Protein 6OS6 (pdb70)

Radius of gyration: 18.95 Å; Cα contacts (8 Å, |Δi|>4): 802; chains: 1; bounding box: 43×49×46 Å

Foldseek 3Di:
DDWDAALLVVVLVLQLLLCVLLVQPPLSVVQSVVSCLLCVQQPRDTQVFWAQDLQFQQRRFKKKKWKLDDDRIKIKMKGQQTYGPDQQLAQPSVVVNVVSCCVVPVFACVLVVLCCCLQNPRQFDARHAKMKMWMDHRPDGIWIKMKGWQCRVHPPCSLVSVCVSCVSVVNNVLVVVVVLLDPDPPQKAWTMWMWGRHPDPPTFIKIKIWGEFDFQQRVLVSCVPFPPSPSVVSSVLQCLQLVNGGTPHFATWMKMFGSVCPPPPPPTGMKTKHFRQPRDFWQVSNLVSVCVLCVVPVSSNVSVVSSLVSQDDDDGNPGYRQWTIWMFDCDDPGTTIMTMGDSCSGDGRRDHSHPRNVVSVD

Nearest PDB structures (foldseek):
  6os3-assembly2_B  TM=9.798E-01  e=2.288E-64  Salinispora arenicola CNS-205
  5k9m-assembly1_A  TM=8.553E-01  e=1.347E-21  Streptomyces sp. RM-5-8
  4yzj-assembly1_A  TM=8.670E-01  e=4.367E-21  Streptomyces blastmyceticus
  4yzl-assembly1_A  TM=8.437E-01  e=9.461E-22  Streptomyces blastmyceticus
  4yzk-assembly1_A  TM=8.343E-01  e=2.425E-21  Streptomyces blastmyceticus

Organism: Salinispora arenicola (strain CNS-205) (NCBI:txid391037)

Sequence (362 aa):
TEELTTVRDACARTLENTARTLHLGASGTEFVAAFRAMTDDHWGAARPHDLPLSDVSSPDGSPVEYAVDLGGLAPALQFAMEPLTAGVPARDPLAARAIMPLLAGRYGADATRWSALADRLLPDDAHGPHVSSMYGAEVRAGAPIRFKAWFYLNVTGPDGAFNLLYSSALERMGTTHLWPVVQAHVHRAGEDVPFLLLSLDLSDDPAARVKVYFRHFAADVEEVAAVLKAYPGFEPGEVRAFCKVMMMGGRRRFSDQPAVTCVSLLDAQTFDRTAATLYVPLWTYAEHDGEVRQRVHRTTLAAWPEALYRYDSVVLAGIAHRGLDAGTGIHNYISWQPGRRTRPRMKVVYLSPEMHDVTPPPLGVVSQQHHLS

Secondary structure (DSSP, 8-state):
----S-HHHHHHHHHHHHHHHTT-HHHHHHHHHHHHHHHGGGTT--GGGSPPPSSSTTS-SEEEEEE-SSSSPEEEEEE----TTS-TT-SHHHHHHHHHHHHHH----HHHHHHHHHHS-TT-SSS--EEEEEEEETTS--EEEEEEETTTT-TT-HHHHHHHHHHHHT-GGGHHHHHHH-SSTTTEEEEEEEEE---STT--EEEEEEETT-BHHHHHHHHTTSTT--HHHHHHHHHHHTTT--B--SSPEEEEEEGGGTTSSSS--EEEEEE-SSSSSSHHHHHHHHHHHHTT-HHHHHHHHHHHHHH--S-GGG-S-SEEEEEEB--SSS-B-EEEE----S-SSPPSS-HHHHHHH-

Solvent-accessible surface area: 14323 Å² total

InterPro domains:
  IPR017795 Aromatic prenyltransferase, NscD-like [PF11991] (55-224)
  IPR033964 Aromatic prenyltransferase [SFLDS00036] (70-330)

Structure (mmCIF, N/CA/C/O backbone):
data_6OS6
#
_entry.id   6OS6
#
_cell.length_a   129.446
_cell.length_b   129.446
_cell.length_c   49.777
_cell.angle_alpha   90.000
_cell.angle_beta   90.000
_cell.angle_gamma   90.000
#
_symmetry.space_group_name_H-M   'I 4'
#
loop_
_entity.id
_entity.type
_entity.pdbx_description
1 polymer 'CymD prenyltransferase'
2 non-polymer 'DIMETHYLALLYL S-THIOLODIPHOSPHATE'
3 non-polymer TRYPTOPHAN
4 non-polymer 'ZINC ION'
5 non-polymer 'CHLORIDE ION'
6 non-polymer 'BENZOIC ACID'
7 water water
#
loop_
_atom_site.group_PDB
_atom_site.id
_atom_site.type_symbol
_atom_site.label_atom_id
_atom_site.label_alt_id
_atom_site.label_comp_id
_atom_site.label_asym_id
_atom_site.label_entity_id
_atom_site.label_seq_id
_atom_site.pdbx_PDB_ins_code
_atom_site.Cartn_x
_atom_site.Cartn_y
_atom_site.Cartn_z
_atom_site.occupancy
_atom_site.B_iso_or_equiv
_atom_site.auth_seq_id
_atom_site.auth_comp_id
_atom_site.auth_asym_id
_atom_site.auth_atom_id
_atom_site.pdbx_PDB_model_num
ATOM 1 N N . THR A 1 4 ? 56.000 -7.672 27.310 1.00 37.14 2 THR A N 1
ATOM 2 C CA . THR A 1 4 ? 54.972 -7.974 28.300 1.00 37.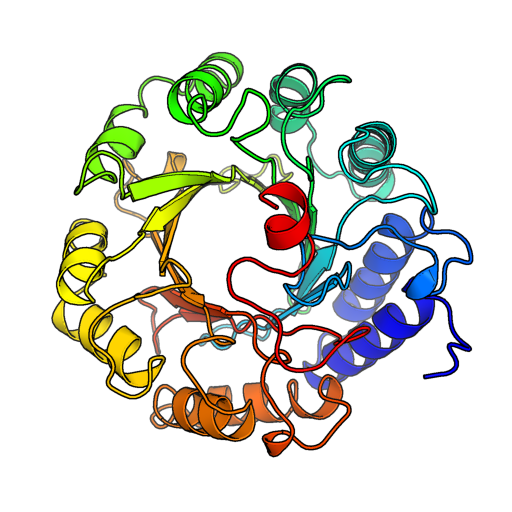75 2 THR A CA 1
ATOM 3 C C . THR A 1 4 ? 54.029 -9.062 27.793 1.00 34.18 2 THR A C 1
ATOM 4 O O . THR A 1 4 ? 53.527 -8.995 26.666 1.00 28.28 2 THR A O 1
ATOM 8 N N . GLU A 1 5 ? 53.796 -10.074 28.624 1.00 21.17 3 GLU A N 1
ATOM 9 C CA . GLU A 1 5 ? 52.894 -11.162 28.275 1.00 17.89 3 GLU A CA 1
ATOM 10 C C . GLU A 1 5 ? 51.477 -10.753 28.648 1.00 20.51 3 GLU A C 1
ATOM 11 O O . GLU A 1 5 ? 51.187 -10.488 29.819 1.00 26.26 3 GLU A O 1
ATOM 17 N N . GLU A 1 6 ? 50.599 -10.700 27.651 1.00 14.21 4 GLU A N 1
ATOM 18 C CA . GLU A 1 6 ? 49.248 -10.181 27.814 1.00 15.20 4 GLU A CA 1
ATOM 19 C C . GLU A 1 6 ? 48.294 -11.322 28.135 1.00 16.17 4 GLU A C 1
ATOM 20 O O . GLU A 1 6 ? 48.178 -12.283 27.364 1.00 17.32 4 GLU A O 1
ATOM 26 N N . LEU A 1 7 ? 47.626 -11.224 29.283 1.00 15.22 5 LEU A N 1
ATOM 27 C CA . LEU A 1 7 ? 46.775 -12.288 29.787 1.00 15.28 5 LEU A CA 1
ATOM 28 C C . LEU A 1 7 ? 45.297 -11.951 29.752 1.00 15.90 5 LEU A C 1
ATOM 29 O O . LEU A 1 7 ? 44.472 -12.833 30.009 1.00 19.54 5 LEU A O 1
ATOM 34 N N . THR A 1 8 ? 44.947 -10.705 29.464 1.00 17.26 6 THR A N 1
ATOM 35 C CA . THR A 1 8 ? 43.616 -10.177 29.709 1.00 18.71 6 THR A CA 1
ATOM 36 C C . THR A 1 8 ? 43.131 -9.457 28.461 1.00 15.26 6 THR A C 1
ATOM 37 O O . THR A 1 8 ? 43.920 -8.787 27.785 1.00 15.97 6 THR A O 1
ATOM 41 N N . THR A 1 9 ? 41.843 -9.596 28.139 1.00 15.00 7 THR A N 1
ATOM 42 C CA . THR A 1 9 ? 41.303 -8.813 27.033 1.00 15.45 7 THR A CA 1
ATOM 43 C C . THR A 1 9 ? 41.431 -7.326 27.334 1.00 13.97 7 THR A C 1
ATOM 44 O O . THR A 1 9 ? 41.411 -6.888 28.490 1.00 14.59 7 THR A O 1
ATOM 48 N N . VAL A 1 10 ? 41.555 -6.541 26.267 1.00 12.77 8 VAL A N 1
ATOM 49 C CA . VAL A 1 10 ? 41.524 -5.089 26.409 1.00 12.34 8 VAL A CA 1
ATOM 50 C C . VAL A 1 10 ? 40.263 -4.660 27.140 1.00 12.94 8 VAL A C 1
ATOM 51 O O . VAL A 1 10 ? 40.300 -3.812 28.042 1.00 13.61 8 VAL A O 1
ATOM 55 N N . ARG A 1 11 ? 39.120 -5.225 26.746 1.00 13.94 9 ARG A N 1
ATOM 56 C CA . ARG A 1 11 ? 37.850 -4.810 27.328 1.00 14.29 9 ARG A CA 1
ATOM 57 C C . ARG A 1 11 ? 37.834 -5.043 28.834 1.00 13.21 9 ARG A C 1
ATOM 58 O O . ARG A 1 11 ? 37.440 -4.161 29.605 1.00 14.03 9 ARG A O 1
ATOM 66 N N . ASP A 1 12 ? 38.253 -6.230 29.275 1.00 13.82 10 ASP A N 1
ATOM 67 C CA . ASP A 1 12 ? 38.221 -6.530 30.706 1.00 14.73 10 ASP A CA 1
ATOM 68 C C . ASP A 1 12 ? 39.207 -5.670 31.484 1.00 15.54 10 ASP A C 1
ATOM 69 O O . ASP A 1 12 ? 38.878 -5.172 32.570 1.00 15.39 10 ASP A O 1
ATOM 74 N N . ALA A 1 13 ? 40.418 -5.476 30.953 1.00 13.64 11 ALA A N 1
ATOM 75 C CA . ALA A 1 13 ? 41.400 -4.670 31.666 1.00 13.90 11 ALA A CA 1
ATOM 76 C C . ALA A 1 13 ? 40.894 -3.243 31.845 1.00 14.98 11 ALA A C 1
ATOM 77 O O . ALA A 1 13 ? 40.968 -2.675 32.940 1.00 15.27 11 ALA A O 1
ATOM 79 N N . CYS A 1 14 ? 40.355 -2.651 30.780 1.00 12.82 12 CYS A N 1
ATOM 80 C CA . CYS A 1 14 ? 39.885 -1.276 30.872 1.00 12.67 12 CYS A CA 1
ATOM 81 C C . CYS A 1 14 ? 38.596 -1.168 31.676 1.00 13.14 12 CYS A C 1
ATOM 82 O O . CYS A 1 14 ? 38.401 -0.180 32.391 1.00 13.88 12 CYS A O 1
ATOM 85 N N . ALA A 1 15 ? 37.715 -2.162 31.584 1.00 13.52 13 ALA A N 1
ATOM 86 C CA . ALA A 1 15 ? 36.497 -2.125 32.385 1.00 14.96 13 ALA A CA 1
ATOM 87 C C . ALA A 1 15 ? 36.813 -2.157 33.876 1.00 13.67 13 ALA A C 1
ATOM 88 O O . ALA A 1 15 ? 36.169 -1.452 34.669 1.00 15.29 13 ALA A O 1
ATOM 90 N N . ARG A 1 16 ? 37.800 -2.964 34.282 1.00 14.07 14 ARG A N 1
ATOM 91 C CA . ARG A 1 16 ? 38.201 -3.003 35.685 1.00 15.62 14 ARG A CA 1
ATOM 92 C C . ARG A 1 16 ? 38.734 -1.649 36.132 1.00 14.67 14 ARG A C 1
ATOM 93 O O . ARG A 1 16 ? 38.388 -1.158 37.213 1.00 14.74 14 ARG A O 1
ATOM 101 N N . THR A 1 17 ? 39.594 -1.035 35.320 1.00 13.45 15 THR A N 1
ATOM 102 C CA . THR A 1 17 ? 40.131 0.277 35.673 1.00 13.57 15 THR A CA 1
ATOM 103 C C . THR A 1 17 ? 39.022 1.308 35.740 1.00 13.65 15 THR A C 1
ATOM 104 O O . THR A 1 17 ? 38.993 2.141 36.652 1.00 14.20 15 THR A O 1
ATOM 108 N N . LEU A 1 18 ? 38.088 1.253 34.792 1.00 13.04 16 LEU A N 1
ATOM 109 C CA . LEU A 1 18 ? 36.988 2.210 34.782 1.00 14.36 16 LEU A CA 1
ATOM 110 C C . LEU A 1 18 ? 36.121 2.041 36.019 1.00 15.86 16 LEU A C 1
ATOM 111 O O . LEU A 1 18 ? 35.698 3.029 36.633 1.00 16.73 16 LEU A O 1
ATOM 116 N N . GLU A 1 19 ? 35.857 0.791 36.411 1.00 14.99 17 GLU A N 1
ATOM 117 C CA . GLU A 1 19 ? 35.056 0.533 37.602 1.00 15.95 17 GLU A CA 1
ATOM 118 C C . GLU A 1 19 ? 35.753 1.044 38.857 1.00 16.46 17 GLU A C 1
ATOM 119 O O . GLU A 1 19 ? 35.119 1.670 39.714 1.00 16.99 17 GLU A O 1
ATOM 125 N N . ASN A 1 20 ? 37.060 0.788 38.982 1.00 14.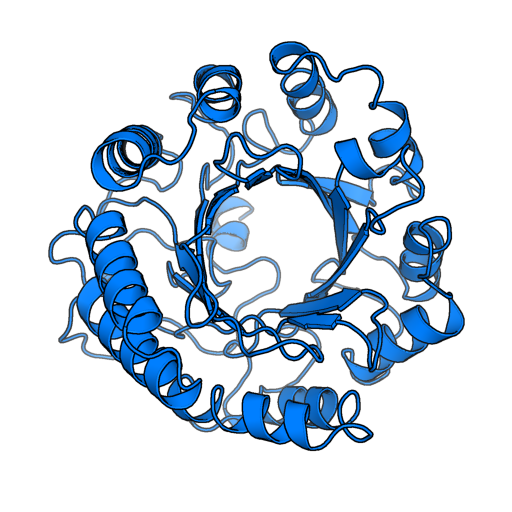91 18 ASN A N 1
ATOM 126 C CA . ASN A 1 20 ? 37.817 1.308 40.117 1.00 15.55 18 ASN A CA 1
ATOM 127 C C . ASN A 1 20 ? 37.787 2.828 40.147 1.00 14.53 18 ASN A C 1
ATOM 128 O O . ASN A 1 20 ? 37.627 3.433 41.217 1.00 15.41 18 ASN A O 1
ATOM 133 N N . THR A 1 21 ? 37.941 3.461 38.984 1.00 13.33 19 THR A N 1
ATOM 134 C CA . THR A 1 21 ? 37.931 4.919 38.925 1.00 12.34 19 THR A CA 1
ATOM 135 C C . THR A 1 21 ? 36.558 5.472 39.289 1.00 13.26 19 THR A C 1
ATOM 136 O O . THR A 1 21 ? 36.460 6.471 40.009 1.00 13.75 19 THR A O 1
ATOM 140 N N . ALA A 1 22 ? 35.488 4.842 38.785 1.00 13.72 20 ALA A N 1
ATOM 141 C CA . ALA A 1 22 ? 34.131 5.251 39.148 1.00 14.30 20 ALA A CA 1
ATOM 142 C C . ALA A 1 22 ? 33.907 5.165 40.653 1.00 14.87 20 ALA A C 1
ATOM 143 O O . ALA A 1 22 ? 33.276 6.049 41.244 1.00 16.04 20 ALA A O 1
ATOM 145 N N . ARG A 1 23 ? 34.414 4.113 41.294 1.00 15.70 21 ARG A N 1
ATOM 146 C CA . ARG A 1 23 ? 34.268 3.988 42.741 1.00 16.44 21 ARG A CA 1
ATOM 147 C C . ARG A 1 23 ? 35.056 5.077 43.462 1.00 16.92 21 ARG A C 1
ATOM 148 O O . ARG A 1 23 ? 34.561 5.681 44.423 1.00 18.23 21 ARG A O 1
ATOM 156 N N . THR A 1 24 ? 36.280 5.351 43.001 1.00 15.34 22 THR A N 1
ATOM 157 C CA . THR A 1 24 ? 37.078 6.435 43.569 1.00 15.93 22 THR A CA 1
ATOM 158 C C . THR A 1 24 ? 36.339 7.767 43.494 1.00 15.41 22 THR A C 1
ATOM 159 O O . THR A 1 24 ? 36.434 8.598 44.408 1.00 17.19 22 THR A O 1
ATOM 163 N N . LEU A 1 25 ? 35.592 7.981 42.416 1.00 14.13 23 LEU A N 1
ATOM 164 C CA . LEU A 1 25 ? 34.851 9.214 42.195 1.00 13.91 23 LEU A CA 1
ATOM 165 C C . LEU A 1 25 ? 33.445 9.181 42.790 1.00 16.49 23 LEU A C 1
ATOM 166 O O . LEU A 1 25 ? 32.675 10.129 42.585 1.00 17.08 23 LEU A O 1
ATOM 171 N N . HIS A 1 26 ? 33.095 8.114 43.512 1.00 14.78 24 HIS A N 1
ATOM 172 C CA . HIS A 1 26 ? 31.815 8.021 44.218 1.00 15.46 24 HIS A CA 1
ATOM 173 C C . HIS A 1 26 ? 30.625 8.102 43.257 1.00 18.13 24 HIS A C 1
ATOM 174 O O . HIS A 1 26 ? 29.601 8.726 43.561 1.00 18.12 24 HIS A O 1
ATOM 181 N N . LEU A 1 27 ? 30.744 7.473 42.087 1.00 16.17 25 LEU A N 1
ATOM 182 C CA . LEU A 1 27 ? 29.699 7.602 41.076 1.00 16.44 25 LEU A CA 1
ATOM 183 C C . LEU A 1 27 ? 28.502 6.690 41.310 1.00 19.98 25 LEU A C 1
ATOM 184 O O . LEU A 1 27 ? 27.495 6.837 40.610 1.00 22.02 25 LEU A O 1
ATOM 189 N N . GLY A 1 28 ? 28.588 5.762 42.258 1.00 20.86 26 GLY A N 1
ATOM 190 C CA . GLY A 1 28 ? 27.426 4.969 42.622 1.00 22.86 26 GLY A CA 1
ATOM 191 C C . GLY A 1 28 ? 26.815 4.228 41.449 1.00 23.42 26 GLY A C 1
ATOM 192 O O . GLY A 1 28 ? 27.511 3.720 40.561 1.00 22.75 26 GLY A O 1
ATOM 193 N N . ALA A 1 29 ? 25.479 4.157 41.452 1.00 27.70 27 ALA A N 1
ATOM 194 C CA . ALA A 1 29 ? 24.774 3.363 40.451 1.00 24.43 27 ALA A CA 1
ATOM 195 C C . ALA A 1 29 ? 25.009 3.894 39.044 1.00 22.48 27 ALA A C 1
ATOM 196 O O . ALA A 1 29 ? 25.110 3.114 38.090 1.00 23.26 27 ALA A O 1
ATOM 198 N N . SER A 1 30 ? 25.077 5.220 38.886 1.00 23.55 28 SER A N 1
ATOM 199 C CA . SER A 1 30 ? 25.400 5.778 37.576 1.00 23.49 28 SER A CA 1
ATOM 200 C C . SER A 1 30 ? 26.746 5.265 37.087 1.00 19.07 28 SER A C 1
ATOM 201 O O . SER A 1 30 ? 26.916 4.984 35.896 1.00 20.55 28 SER A O 1
ATOM 204 N N . GLY A 1 31 ? 27.717 5.139 37.995 1.00 21.35 29 GLY A N 1
ATOM 205 C CA . GLY A 1 31 ? 28.995 4.553 37.621 1.00 22.46 29 GLY A CA 1
ATOM 206 C C . GLY A 1 31 ? 28.862 3.115 37.159 1.00 18.43 29 GLY A C 1
ATOM 207 O O . GLY A 1 31 ? 29.488 2.705 36.177 1.00 18.62 29 GLY A O 1
ATOM 208 N N . THR A 1 32 ? 28.039 2.327 37.855 1.00 20.63 30 THR A N 1
ATOM 209 C CA . THR A 1 32 ? 27.841 0.937 37.455 1.00 21.46 30 THR A CA 1
ATOM 210 C C . THR A 1 32 ? 27.245 0.850 36.055 1.00 18.67 30 THR A C 1
ATOM 211 O O . THR A 1 32 ? 27.710 0.075 35.214 1.00 18.65 30 THR A O 1
ATOM 215 N N . GLU A 1 33 ? 26.220 1.656 35.777 1.00 20.85 31 GLU A N 1
ATOM 216 C CA . GLU A 1 33 ? 25.658 1.662 34.430 1.00 20.17 31 GLU A CA 1
ATOM 217 C C . GLU A 1 33 ? 26.683 2.132 33.408 1.00 17.98 31 GLU A C 1
ATOM 218 O O . GLU A 1 33 ? 26.701 1.646 32.273 1.00 17.56 31 GLU A O 1
ATOM 220 N N . PHE A 1 34 ? 27.549 3.066 33.802 1.00 17.05 32 PHE A N 1
ATOM 221 C CA . PHE A 1 34 ? 28.564 3.612 32.907 1.00 17.37 32 PHE A CA 1
ATOM 222 C C . PHE A 1 34 ? 29.563 2.537 32.492 1.00 16.58 32 PHE A C 1
ATOM 223 O O . PHE A 1 34 ? 29.925 2.433 31.312 1.00 15.22 32 PHE A O 1
ATOM 231 N N . VAL A 1 35 ? 29.993 1.700 33.439 1.00 16.70 33 VAL A N 1
ATOM 232 C CA . VAL A 1 35 ? 30.883 0.587 33.110 1.00 15.61 33 VAL A CA 1
ATOM 233 C C . VAL A 1 35 ? 30.187 -0.404 32.181 1.00 15.15 33 VAL A C 1
ATOM 234 O O . VAL A 1 35 ? 30.790 -0.927 31.234 1.00 15.64 33 VAL A O 1
ATOM 238 N N . ALA A 1 36 ? 28.905 -0.678 32.436 1.00 14.82 34 ALA A N 1
ATOM 239 C CA . ALA A 1 36 ? 28.150 -1.551 31.543 1.00 15.53 34 ALA A CA 1
ATOM 240 C C . ALA A 1 36 ? 28.078 -0.968 30.135 1.00 15.57 34 ALA A C 1
ATOM 241 O O . ALA A 1 36 ? 28.161 -1.704 29.146 1.00 16.29 34 ALA A O 1
ATOM 243 N N . ALA A 1 37 ? 27.948 0.358 30.023 1.00 14.96 35 ALA A N 1
ATOM 244 C CA . ALA A 1 37 ? 27.936 0.978 28.702 1.00 15.11 35 ALA A CA 1
ATOM 245 C C . ALA A 1 37 ? 29.290 0.834 28.018 1.00 14.25 35 ALA A C 1
ATOM 246 O O . ALA A 1 37 ? 29.360 0.567 26.811 1.00 14.19 35 ALA A O 1
ATOM 248 N N . PHE A 1 38 ? 30.379 0.999 28.773 1.00 13.04 36 PHE A N 1
ATOM 249 C CA . PHE A 1 38 ? 31.704 0.731 28.221 1.00 12.56 36 PHE A CA 1
ATOM 250 C C . PHE A 1 38 ? 31.789 -0.686 27.670 1.00 12.25 36 PHE A C 1
ATOM 251 O O . PHE A 1 38 ? 32.275 -0.903 26.556 1.00 13.38 36 PHE A O 1
ATOM 259 N N . ARG A 1 39 ? 31.355 -1.673 28.455 1.00 13.83 37 ARG A N 1
ATOM 260 C CA . ARG A 1 39 ? 31.389 -3.052 27.973 1.00 14.50 37 ARG A CA 1
ATOM 261 C C . ARG A 1 39 ? 30.522 -3.234 26.730 1.00 14.61 37 ARG A C 1
ATOM 262 O O . ARG A 1 39 ? 30.905 -3.958 25.804 1.00 16.32 37 ARG A O 1
ATOM 270 N N . ALA A 1 40 ? 29.346 -2.598 26.690 1.00 14.26 38 ALA A N 1
ATOM 271 C CA . ALA A 1 40 ? 28.501 -2.721 25.505 1.00 15.88 38 ALA A CA 1
ATOM 272 C C . ALA A 1 40 ? 29.198 -2.160 24.268 1.00 15.27 38 ALA A C 1
ATOM 273 O O . ALA A 1 40 ? 29.140 -2.759 23.185 1.00 15.23 38 ALA A O 1
ATOM 275 N N . MET A 1 41 ? 29.879 -1.018 24.411 1.00 12.68 39 MET A N 1
ATOM 276 C CA . MET A 1 41 ? 30.538 -0.379 23.276 1.00 12.82 39 MET A CA 1
ATOM 277 C C . MET A 1 41 ? 31.800 -1.108 22.839 1.00 12.95 39 MET A C 1
ATOM 278 O O . MET A 1 41 ? 32.253 -0.902 21.706 1.00 14.00 39 MET A O 1
ATOM 283 N N . THR A 1 42 ? 32.386 -1.938 23.704 1.00 13.77 40 THR A N 1
ATOM 284 C CA . THR A 1 42 ? 33.622 -2.646 23.382 1.00 12.67 40 THR A CA 1
ATOM 285 C C . THR A 1 42 ? 33.431 -4.149 23.233 1.00 14.34 40 THR A C 1
ATOM 286 O O . THR A 1 42 ? 34.410 -4.871 23.002 1.00 14.48 40 THR A O 1
ATOM 290 N N . ASP A 1 43 ? 32.195 -4.639 23.332 1.00 14.03 41 ASP A N 1
ATOM 291 C CA A ASP A 1 43 ? 31.963 -6.061 23.112 0.54 14.02 41 ASP A CA 1
ATOM 292 C CA B ASP A 1 43 ? 31.926 -6.051 23.096 0.46 14.13 41 ASP A CA 1
ATOM 293 C C . ASP A 1 43 ? 32.479 -6.496 21.747 1.00 14.27 41 ASP A C 1
ATOM 294 O O . ASP A 1 43 ? 32.974 -7.622 21.603 1.00 14.58 41 ASP A O 1
ATOM 303 N N . HIS A 1 44 ? 32.400 -5.616 20.742 1.00 12.53 42 HIS A N 1
ATOM 304 C CA . HIS A 1 44 ? 32.822 -5.972 19.390 1.00 14.12 42 HIS A CA 1
ATOM 305 C C . HIS A 1 44 ? 34.323 -6.208 19.279 1.00 13.58 42 HIS A C 1
ATOM 306 O O . HIS A 1 44 ? 34.762 -6.779 18.277 1.00 15.15 42 HIS A O 1
ATOM 313 N N . TRP A 1 45 ? 35.118 -5.779 20.266 1.00 13.34 43 TRP A N 1
ATOM 314 C CA . TRP A 1 45 ? 36.537 -6.122 20.261 1.00 13.63 43 TRP A CA 1
ATOM 315 C C . TRP A 1 45 ? 36.761 -7.614 20.462 1.00 14.71 43 TRP A C 1
ATOM 316 O O . TRP A 1 45 ? 37.869 -8.104 20.212 1.00 15.11 43 TRP A O 1
ATOM 327 N N . GLY A 1 46 ? 35.745 -8.343 20.919 1.00 13.81 44 GLY A N 1
ATOM 328 C CA . GLY A 1 46 ? 35.894 -9.773 21.128 1.00 14.96 44 GLY A CA 1
ATOM 329 C C . GLY A 1 46 ? 36.954 -10.079 22.163 1.00 14.79 44 GLY A C 1
ATOM 330 O O . GLY A 1 46 ? 37.106 -9.369 23.163 1.00 15.86 44 GLY A O 1
ATOM 331 N N . ALA A 1 47 ? 37.705 -11.157 21.923 1.00 15.52 45 ALA A N 1
ATOM 332 C CA . ALA A 1 47 ? 38.708 -11.635 22.866 1.00 16.93 45 ALA A CA 1
ATOM 333 C C . ALA A 1 47 ? 40.046 -10.930 22.716 1.00 14.58 45 ALA A C 1
ATOM 334 O O . ALA A 1 47 ? 41.035 -11.380 23.303 1.00 15.67 45 ALA A O 1
ATOM 336 N N . ALA A 1 4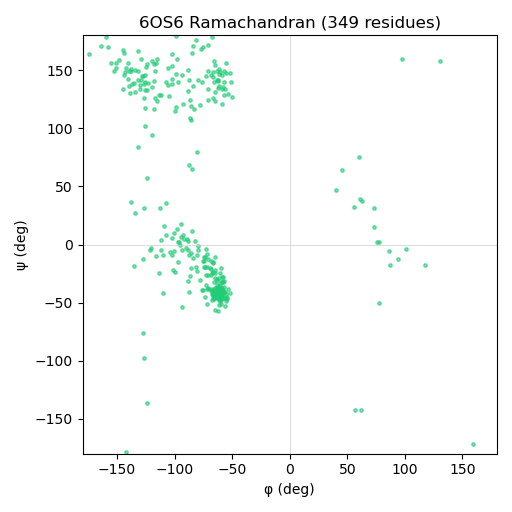8 ? 40.090 -9.840 21.960 1.00 13.32 46 ALA A N 1
ATOM 337 C CA . ALA A 1 48 ? 41.355 -9.182 21.658 1.00 12.73 46 ALA A CA 1
ATOM 338 C C . ALA A 1 48 ? 42.109 -8.762 22.916 1.00 14.05 46 ALA A C 1
ATOM 339 O O . ALA A 1 48 ? 41.562 -8.078 23.791 1.00 14.59 46 ALA A O 1
ATOM 341 N N . ARG A 1 49 ? 43.378 -9.158 22.984 1.00 13.04 47 ARG A N 1
ATOM 342 C CA . ARG A 1 49 ? 44.376 -8.564 23.868 1.00 13.03 47 ARG A CA 1
ATOM 343 C C . ARG A 1 49 ? 44.960 -7.327 23.193 1.00 11.94 47 ARG A C 1
ATOM 344 O O . ARG A 1 49 ? 44.706 -7.065 22.017 1.00 11.61 47 ARG A O 1
ATOM 352 N N . PRO A 1 50 ? 45.757 -6.522 23.907 1.00 12.25 48 PRO A N 1
ATOM 353 C CA . PRO A 1 50 ? 46.310 -5.318 23.258 1.00 12.79 48 PRO A CA 1
ATOM 354 C C . PRO A 1 50 ? 47.043 -5.602 21.953 1.00 11.79 48 PRO A C 1
ATOM 355 O O . PRO A 1 50 ? 46.901 -4.828 20.997 1.00 12.83 48 PRO A O 1
ATOM 359 N N . HIS A 1 51 ? 47.793 -6.702 21.862 1.00 11.64 49 HIS A N 1
ATOM 360 C CA . HIS A 1 51 ? 48.529 -6.993 20.636 1.00 12.02 49 HIS A CA 1
ATOM 361 C C . HIS A 1 51 ? 47.619 -7.334 19.466 1.00 12.20 49 HIS A C 1
ATOM 362 O O . HIS A 1 51 ? 48.094 -7.358 18.326 1.00 13.06 49 HIS A O 1
ATOM 369 N N . ASP A 1 52 ? 46.341 -7.617 19.713 1.00 11.01 50 ASP A N 1
ATOM 370 C CA . ASP A 1 52 ? 45.443 -8.062 18.654 1.00 10.66 50 ASP A CA 1
ATOM 371 C C . ASP A 1 52 ? 44.783 -6.924 17.902 1.00 11.30 50 ASP A C 1
ATOM 372 O O . ASP A 1 52 ? 44.381 -7.108 16.745 1.00 12.40 50 ASP A O 1
ATOM 377 N N . LEU A 1 53 ? 44.609 -5.764 18.544 1.00 11.87 51 LEU A N 1
ATOM 378 C CA . LEU A 1 53 ? 43.901 -4.684 17.880 1.00 11.21 51 LEU A CA 1
ATOM 379 C C . LEU A 1 53 ? 44.875 -3.832 17.079 1.00 11.39 51 LEU A C 1
ATOM 380 O O . LEU A 1 53 ? 46.040 -3.685 17.457 1.00 13.08 51 LEU A O 1
ATOM 385 N N . PRO A 1 54 ? 44.421 -3.235 15.982 1.00 11.60 52 PRO A N 1
ATOM 386 C CA . PRO A 1 54 ? 45.243 -2.225 15.320 1.00 12.05 52 PRO A CA 1
ATOM 387 C C . PRO A 1 54 ? 45.610 -1.140 16.318 1.00 11.72 52 PRO A C 1
ATOM 388 O O . PRO A 1 54 ? 44.841 -0.822 17.231 1.00 11.52 52 PRO A O 1
ATOM 392 N N . LEU A 1 55 ? 46.790 -0.560 16.139 1.00 11.24 53 LEU A N 1
ATOM 393 C CA . LEU A 1 55 ? 47.146 0.582 16.967 1.00 12.76 53 LEU A CA 1
ATOM 394 C C . LEU A 1 55 ? 46.112 1.688 16.802 1.00 11.31 53 LEU A C 1
ATOM 395 O O . LEU A 1 55 ? 45.683 2.011 15.689 1.00 12.01 53 LEU A O 1
ATOM 400 N N . SER A 1 56 ? 45.714 2.265 17.921 1.00 11.16 54 SER A N 1
ATOM 401 C CA . SER A 1 56 ? 44.642 3.242 17.980 1.00 11.32 54 SER A CA 1
ATOM 402 C C . SER A 1 56 ? 45.206 4.653 18.000 1.00 10.97 54 SER A C 1
ATOM 403 O O . SER A 1 56 ? 46.365 4.881 18.357 1.00 11.66 54 SER A O 1
ATOM 406 N N . ASP A 1 57 ? 44.355 5.612 17.634 1.00 10.55 55 ASP A N 1
ATOM 407 C CA . ASP A 1 57 ? 44.662 7.022 17.793 1.00 10.31 55 ASP A CA 1
ATOM 408 C C . ASP A 1 57 ? 44.091 7.604 19.080 1.00 10.27 55 ASP A C 1
ATOM 409 O O . ASP A 1 57 ? 44.296 8.791 19.342 1.00 11.40 55 ASP A O 1
ATOM 414 N N . VAL A 1 58 ? 43.394 6.804 19.889 1.00 10.23 56 VAL A N 1
ATOM 415 C CA . VAL A 1 58 ? 42.759 7.333 21.097 1.00 10.51 56 VAL A CA 1
ATOM 416 C C . VAL A 1 58 ? 43.815 7.820 22.083 1.00 9.97 56 VAL A C 1
ATOM 417 O O . VAL A 1 58 ? 43.807 8.980 22.503 1.00 11.08 56 VAL A O 1
ATOM 421 N N . SER A 1 59 ? 44.741 6.947 22.457 1.00 10.04 57 SER A N 1
ATOM 422 C CA A SER A 1 59 ? 45.902 7.357 23.232 0.82 10.33 57 SER A CA 1
ATOM 423 C CA B SER A 1 59 ? 45.906 7.344 23.232 0.18 10.50 57 SER A CA 1
ATOM 424 C C . SER A 1 59 ? 47.143 7.261 22.352 1.00 10.92 57 SER A C 1
ATOM 425 O O . SER A 1 59 ? 47.247 6.342 21.534 1.00 10.93 57 SER A O 1
ATOM 430 N N . PRO A 1 60 ? 48.085 8.200 22.478 1.00 11.04 58 PRO A N 1
ATOM 431 C CA . PRO A 1 60 ? 49.239 8.212 21.563 1.00 11.17 58 PRO A CA 1
ATOM 432 C C . PRO A 1 60 ? 50.069 6.939 21.557 1.00 11.49 58 PRO A C 1
ATOM 433 O O . PRO A 1 60 ? 50.690 6.652 20.525 1.00 13.23 58 PRO A O 1
ATOM 437 N N . ASP A 1 61 ? 50.118 6.167 22.648 1.00 10.53 59 ASP A N 1
ATOM 438 C CA . ASP A 1 61 ? 50.887 4.922 22.589 1.00 11.82 59 ASP A CA 1
ATOM 439 C C . ASP A 1 61 ? 50.207 3.850 21.752 1.00 10.20 59 ASP A C 1
ATOM 440 O O . ASP A 1 61 ? 50.795 2.778 21.554 1.00 12.49 59 ASP A O 1
ATOM 445 N N . GLY A 1 62 ? 49.003 4.105 21.249 1.00 10.37 60 GLY A N 1
ATOM 446 C CA . GLY A 1 62 ? 48.276 3.120 20.483 1.00 10.33 60 GLY A CA 1
ATOM 447 C C . GLY A 1 62 ? 47.184 2.402 21.242 1.00 10.52 60 GLY A C 1
ATOM 448 O O . GLY A 1 62 ? 46.462 1.599 20.635 1.00 10.89 60 GLY A O 1
ATOM 449 N N . SER A 1 63 ? 47.034 2.666 22.550 1.00 10.42 61 SER A N 1
ATOM 450 C CA . SER A 1 63 ? 45.943 2.074 23.315 1.00 10.42 61 SER A CA 1
ATOM 451 C C . SER A 1 63 ? 44.602 2.617 22.821 1.00 10.15 61 SER A C 1
ATOM 452 O O . SER A 1 63 ? 44.493 3.806 22.489 1.00 11.16 61 SER A O 1
ATOM 455 N N . PRO A 1 64 ? 43.562 1.786 22.810 1.00 9.62 62 PRO A N 1
ATOM 456 C CA . PRO A 1 64 ? 42.286 2.173 22.188 1.00 9.77 62 PRO A CA 1
ATOM 457 C C . PRO A 1 64 ? 41.284 2.769 23.162 1.00 9.79 62 PRO A C 1
ATOM 458 O O . PRO A 1 64 ? 40.087 2.831 22.855 1.00 10.81 62 PRO A O 1
ATOM 462 N N . VAL A 1 65 ? 41.752 3.206 24.330 1.00 10.52 63 VAL A N 1
ATOM 463 C CA . VAL A 1 65 ? 40.916 3.825 25.352 1.00 10.64 63 VAL A CA 1
ATOM 464 C C . VAL A 1 65 ? 41.684 5.013 25.903 1.00 9.76 63 VAL A C 1
ATOM 465 O O . VAL A 1 65 ? 42.923 5.004 25.957 1.00 10.38 63 VAL A O 1
ATOM 469 N N . GLU A 1 66 ? 40.937 6.034 26.325 1.00 10.14 64 GLU A N 1
ATOM 470 C CA . GLU A 1 66 ? 41.466 7.161 27.080 1.00 10.50 64 GLU A CA 1
ATOM 471 C C . GLU A 1 66 ? 40.461 7.500 28.165 1.00 10.81 64 GLU A C 1
ATOM 472 O O . GLU A 1 66 ? 39.263 7.610 27.890 1.00 12.02 64 GLU A O 1
ATOM 478 N N . TYR A 1 67 ? 40.939 7.636 29.394 1.00 10.73 65 TYR A N 1
ATOM 479 C CA . TYR A 1 67 ? 40.096 8.028 30.513 1.00 10.67 65 TYR A CA 1
ATOM 480 C C . TYR A 1 67 ? 40.190 9.533 30.675 1.00 10.12 65 TYR A C 1
ATOM 481 O O . TYR A 1 67 ? 41.243 10.131 30.453 1.00 12.22 65 TYR A O 1
ATOM 490 N N . ALA A 1 68 ? 39.094 10.160 31.081 1.00 10.56 66 ALA A N 1
ATOM 491 C CA . ALA A 1 68 ? 39.164 11.592 31.337 1.00 11.19 66 ALA A CA 1
ATOM 492 C C . ALA A 1 68 ? 38.370 11.920 32.583 1.00 11.53 66 ALA A C 1
ATOM 493 O O . ALA A 1 68 ? 37.263 11.407 32.783 1.00 13.08 66 ALA A O 1
ATOM 495 N N . VAL A 1 69 ? 38.945 12.770 33.421 1.00 10.64 67 VAL A N 1
ATOM 496 C CA . VAL A 1 69 ? 38.342 13.126 34.698 1.00 12.13 67 VAL A CA 1
ATOM 497 C C . VAL A 1 69 ? 38.244 14.638 34.796 1.00 12.92 67 VAL A C 1
ATOM 498 O O . VAL A 1 69 ? 39.249 15.346 34.650 1.00 13.42 67 VAL A O 1
ATOM 502 N N . ASP A 1 70 ? 37.038 15.127 35.062 1.00 13.24 68 ASP A N 1
ATOM 503 C CA . ASP A 1 70 ? 36.796 16.552 35.221 1.00 14.38 68 ASP A CA 1
ATOM 504 C C . ASP A 1 70 ? 37.265 16.968 36.608 1.00 16.76 68 ASP A C 1
ATOM 505 O O . ASP A 1 70 ? 36.774 16.450 37.615 1.00 19.24 68 ASP A O 1
ATOM 510 N N . LEU A 1 71 ? 38.221 17.891 36.657 1.00 15.80 69 LEU A N 1
ATOM 511 C CA . LEU A 1 71 ? 38.762 18.424 37.895 1.00 17.41 69 LEU A CA 1
ATOM 512 C C . LEU A 1 71 ? 38.121 19.747 38.287 1.00 21.07 69 LEU A C 1
ATOM 513 O O . LEU A 1 71 ? 38.506 20.330 39.306 1.00 23.45 69 LEU A O 1
ATOM 518 N N . GLY A 1 72 ? 37.152 20.230 37.512 1.00 21.40 70 GLY A N 1
ATOM 519 C CA . GLY A 1 72 ? 36.467 21.469 37.819 1.00 22.39 70 GLY A CA 1
ATOM 520 C C . GLY A 1 72 ? 35.619 21.368 39.074 1.00 25.38 70 GLY A C 1
ATOM 521 O O . GLY A 1 72 ? 35.490 20.320 39.711 1.00 26.21 70 GLY A O 1
ATOM 522 N N . GLY A 1 73 ? 34.999 22.499 39.412 1.00 23.95 71 GLY A N 1
ATOM 523 C CA . GLY A 1 73 ? 34.344 22.647 40.702 1.00 26.91 71 GLY A CA 1
ATOM 524 C C . GLY A 1 73 ? 33.056 21.864 40.860 1.00 32.53 71 GLY A C 1
ATOM 525 O O . GLY A 1 73 ? 32.614 21.646 41.995 1.00 39.11 71 GLY A O 1
ATOM 526 N N . LEU A 1 74 ? 32.429 21.459 39.760 1.00 30.82 72 LEU A N 1
ATOM 527 C CA . LEU A 1 74 ? 31.211 20.672 39.861 1.00 31.84 72 LEU A CA 1
ATOM 528 C C . LEU A 1 74 ? 31.532 19.263 40.361 1.00 33.04 72 LEU A C 1
ATOM 529 O O . LEU A 1 74 ? 32.694 18.861 40.483 1.00 33.15 72 LEU A O 1
ATOM 531 N N . ALA A 1 75 ? 30.473 18.509 40.658 1.00 34.56 73 ALA A N 1
ATOM 532 C CA . ALA A 1 75 ? 30.638 17.153 41.143 1.00 30.33 73 ALA A CA 1
ATOM 533 C C . ALA A 1 75 ? 31.476 16.341 40.158 1.00 23.61 73 ALA A C 1
ATOM 534 O O . ALA A 1 75 ? 31.530 16.652 38.967 1.00 24.52 73 ALA A O 1
ATOM 536 N N . PRO A 1 76 ? 32.121 15.280 40.640 1.00 26.34 74 PRO A N 1
ATOM 537 C CA . PRO A 1 76 ? 33.018 14.499 39.780 1.00 24.53 74 PRO A CA 1
ATOM 538 C C . PRO A 1 76 ? 32.311 13.966 38.538 1.00 20.02 74 PRO A C 1
ATOM 539 O O . PRO A 1 76 ? 31.161 13.529 38.591 1.00 20.36 74 PRO A O 1
ATOM 543 N N . ALA A 1 77 ? 33.019 14.004 37.409 1.00 19.58 75 ALA A N 1
ATOM 544 C CA . ALA A 1 77 ? 32.568 13.372 36.174 1.00 17.17 75 ALA A CA 1
ATOM 545 C C . ALA A 1 77 ? 33.673 12.470 35.647 1.00 17.86 75 ALA A C 1
ATOM 546 O O . ALA A 1 77 ? 34.859 12.801 35.756 1.00 21.03 75 ALA A O 1
ATOM 548 N N . LEU A 1 78 ? 33.280 11.345 35.051 1.00 13.81 76 LEU A N 1
ATOM 549 C CA . LEU A 1 78 ? 34.210 10.390 34.471 1.00 12.45 76 LEU A CA 1
ATOM 550 C C . LEU A 1 78 ? 33.825 10.148 33.024 1.00 11.79 76 LEU A C 1
ATOM 551 O O . LEU A 1 78 ? 32.639 10.022 32.700 1.00 13.09 76 LEU A O 1
ATOM 556 N N . GLN A 1 79 ? 34.829 10.059 32.164 1.00 11.13 77 GLN A N 1
ATOM 557 C CA . GLN A 1 79 ? 34.628 9.834 30.743 1.00 11.18 77 GLN A CA 1
ATOM 558 C C . GLN A 1 79 ? 35.590 8.763 30.247 1.00 11.10 77 GLN A C 1
ATOM 559 O O . GLN A 1 79 ? 36.705 8.607 30.762 1.00 11.16 77 GLN A O 1
ATOM 565 N N . PHE A 1 80 ? 35.162 8.022 29.229 1.00 11.04 78 PHE A N 1
ATOM 566 C CA . PHE A 1 80 ? 36.111 7.315 28.382 1.00 10.26 78 PHE A CA 1
ATOM 567 C C . PHE A 1 80 ? 35.871 7.709 26.935 1.00 11.18 78 PHE A C 1
ATOM 568 O O . PHE A 1 80 ? 34.755 8.080 26.548 1.00 11.40 78 PHE A O 1
ATOM 576 N N . ALA A 1 81 ? 36.937 7.633 26.148 1.00 10.58 79 ALA A N 1
ATOM 577 C CA . ALA A 1 81 ? 36.854 7.561 24.702 1.00 8.38 79 ALA A CA 1
ATOM 578 C C . ALA A 1 81 ? 37.449 6.230 24.283 1.00 10.96 79 ALA A C 1
ATOM 579 O O . ALA A 1 81 ? 38.333 5.686 24.958 1.00 11.02 79 ALA A O 1
ATOM 581 N N . MET A 1 82 ? 36.940 5.694 23.181 1.00 10.61 80 MET A N 1
ATOM 582 C CA . MET A 1 82 ? 37.419 4.429 22.646 1.00 10.06 80 MET A CA 1
ATOM 583 C C . MET A 1 82 ? 37.370 4.486 21.128 1.00 9.94 80 MET A C 1
ATOM 584 O O . MET A 1 82 ? 36.796 5.400 20.538 1.00 10.28 80 MET A O 1
ATOM 589 N N . GLU A 1 83 ? 38.016 3.508 20.498 1.00 9.92 81 GLU A N 1
ATOM 590 C CA . GLU A 1 83 ? 37.984 3.406 19.047 1.00 10.33 81 GLU A CA 1
ATOM 591 C C . GLU A 1 83 ? 37.307 2.110 18.620 1.00 10.29 81 GLU A C 1
ATOM 592 O O . GLU A 1 83 ? 37.709 1.025 19.065 1.00 10.70 81 GLU A O 1
ATOM 598 N N . PRO A 1 84 ? 36.285 2.177 17.771 1.00 10.31 82 PRO A N 1
ATOM 599 C CA . PRO A 1 84 ? 35.714 0.951 17.194 1.00 10.30 82 PRO A CA 1
ATOM 600 C C . PRO A 1 84 ? 36.757 0.291 16.304 1.00 10.37 82 PRO A C 1
ATOM 601 O O . PRO A 1 84 ? 37.274 0.909 15.367 1.00 10.37 82 PRO A O 1
ATOM 605 N N . LEU A 1 85 ? 37.068 -0.969 16.612 1.00 10.16 83 LEU A N 1
ATOM 606 C CA . LEU A 1 85 ? 38.169 -1.682 15.979 1.00 9.79 83 LEU A CA 1
ATOM 607 C C . LEU A 1 85 ? 37.858 -3.168 15.966 1.00 11.30 83 LEU A C 1
ATOM 608 O O . LEU A 1 85 ? 37.107 -3.674 16.803 1.00 12.77 83 LEU A O 1
ATOM 613 N N . THR A 1 86 ? 38.488 -3.871 15.024 1.00 12.49 84 THR A N 1
ATOM 614 C CA . THR A 1 86 ? 38.456 -5.326 14.972 1.00 13.14 84 THR A CA 1
ATOM 615 C C . THR A 1 86 ? 39.872 -5.811 14.701 1.00 12.80 84 THR A C 1
ATOM 616 O O . THR A 1 86 ? 40.590 -5.211 13.900 1.00 13.21 84 THR A O 1
ATOM 620 N N . ALA A 1 87 ? 40.277 -6.885 15.377 1.00 12.66 85 ALA A N 1
ATOM 621 C CA . ALA A 1 87 ? 41.636 -7.391 15.237 1.00 12.79 85 ALA A CA 1
ATOM 622 C C . ALA A 1 87 ? 41.975 -7.626 13.770 1.00 12.63 85 ALA A C 1
ATOM 623 O O . ALA A 1 87 ? 41.224 -8.283 13.044 1.00 13.49 85 ALA A O 1
ATOM 625 N N . GLY A 1 88 ? 43.120 -7.092 13.335 1.00 12.04 86 GLY A N 1
ATOM 626 C CA . GLY A 1 88 ? 43.606 -7.342 11.994 1.00 15.04 86 GLY A CA 1
ATOM 627 C C . GLY A 1 88 ? 42.906 -6.586 10.890 1.00 12.65 86 GLY A C 1
ATOM 628 O O . GLY A 1 88 ? 43.256 -6.785 9.717 1.00 13.83 86 GLY A O 1
ATOM 629 N N . VAL A 1 89 ? 41.946 -5.733 11.220 1.00 12.65 87 VAL A N 1
ATOM 630 C CA . VAL A 1 89 ? 41.233 -4.910 10.245 1.00 12.89 87 VAL A CA 1
ATOM 631 C C . VAL A 1 89 ? 41.764 -3.486 10.367 1.00 12.45 87 VAL A C 1
ATOM 632 O O . VAL A 1 89 ? 41.791 -2.949 11.480 1.00 12.34 87 VAL A O 1
ATOM 636 N N . PRO A 1 90 ? 42.188 -2.846 9.281 1.00 12.88 88 PRO A N 1
ATOM 637 C CA . PRO A 1 90 ? 42.683 -1.469 9.409 1.00 12.69 88 PRO A CA 1
ATOM 638 C C . PRO A 1 90 ? 41.696 -0.583 10.158 1.00 11.63 88 PRO A C 1
ATOM 639 O O . PRO A 1 90 ? 40.474 -0.664 9.971 1.00 12.63 88 PRO A O 1
ATOM 643 N N . ALA A 1 91 ? 42.242 0.277 11.017 1.00 11.70 89 ALA A N 1
ATOM 644 C CA . ALA A 1 91 ? 41.398 1.146 11.830 1.00 11.24 89 ALA A CA 1
ATOM 645 C C . ALA A 1 91 ? 40.508 2.040 10.974 1.00 10.32 89 ALA A C 1
ATOM 646 O O . ALA A 1 91 ? 39.409 2.412 11.408 1.00 11.97 89 ALA A O 1
ATOM 648 N N . ARG A 1 92 ? 40.938 2.369 9.750 1.00 11.14 90 ARG A N 1
ATOM 649 C CA . ARG A 1 92 ? 40.147 3.242 8.883 1.00 11.40 90 ARG A CA 1
ATOM 650 C C . ARG A 1 92 ? 38.931 2.542 8.293 1.00 11.63 90 ARG A C 1
ATOM 651 O O . ARG A 1 92 ? 38.091 3.211 7.681 1.00 13.55 90 ARG A O 1
ATOM 659 N N . ASP A 1 93 ? 38.826 1.225 8.430 1.00 12.69 91 ASP A N 1
ATOM 660 C CA . ASP A 1 93 ? 37.632 0.533 7.963 1.00 12.05 91 ASP A CA 1
ATOM 661 C C . ASP A 1 93 ? 36.440 1.058 8.762 1.00 12.06 91 ASP A C 1
ATOM 662 O O . ASP A 1 93 ? 36.543 1.197 9.990 1.00 13.16 91 ASP A O 1
ATOM 667 N N . PRO A 1 94 ? 35.316 1.376 8.117 1.00 12.12 92 PRO A N 1
ATOM 668 C CA . PRO A 1 94 ? 34.207 2.052 8.808 1.00 14.04 92 PRO A CA 1
ATOM 669 C C . PRO A 1 94 ? 33.168 1.144 9.453 1.00 12.89 92 PRO A C 1
ATOM 670 O O . PRO A 1 94 ? 32.238 1.674 10.071 1.00 12.88 92 PRO A O 1
ATOM 674 N N . LEU A 1 95 ? 33.267 -0.180 9.324 1.00 13.93 93 LEU A N 1
ATOM 675 C CA . LEU A 1 95 ? 32.161 -1.036 9.748 1.00 14.17 93 LEU A CA 1
ATOM 676 C C . LEU A 1 95 ? 31.930 -0.959 11.253 1.00 12.91 93 LEU A C 1
ATOM 677 O O . LEU A 1 95 ? 30.782 -0.897 11.707 1.00 14.29 93 LEU A O 1
ATOM 682 N N . ALA A 1 96 ? 32.999 -0.990 12.047 1.00 12.21 94 ALA A N 1
ATOM 683 C CA . ALA A 1 96 ? 32.819 -0.954 13.495 1.00 12.77 94 ALA A CA 1
ATOM 684 C C . ALA A 1 96 ? 32.175 0.354 13.941 1.00 12.07 94 ALA A C 1
ATOM 685 O O . ALA A 1 96 ? 31.267 0.350 14.782 1.00 13.48 94 ALA A O 1
ATOM 687 N N . ALA A 1 97 ? 32.608 1.483 13.373 1.00 11.53 95 ALA A N 1
ATOM 688 C CA . ALA A 1 97 ? 32.008 2.765 13.736 1.00 11.90 95 ALA A CA 1
ATOM 689 C C . ALA A 1 97 ? 30.543 2.828 13.319 1.00 12.57 95 ALA A C 1
ATOM 690 O O . ALA A 1 97 ? 29.707 3.404 14.032 1.00 14.20 95 ALA A O 1
ATOM 692 N N . ARG A 1 98 ? 30.208 2.257 12.161 1.00 12.45 96 ARG A N 1
ATOM 693 C CA . ARG A 1 98 ? 28.812 2.260 11.733 1.00 13.94 96 ARG A CA 1
ATOM 694 C C . ARG A 1 98 ? 27.932 1.445 12.669 1.00 15.65 96 ARG A C 1
ATOM 695 O O . ARG A 1 98 ? 26.732 1.727 12.794 1.00 18.19 96 ARG A O 1
ATOM 703 N N . ALA A 1 99 ? 28.496 0.427 13.319 1.00 15.39 97 ALA A N 1
ATOM 704 C CA . ALA A 1 99 ? 27.701 -0.423 14.197 1.00 15.77 97 ALA A CA 1
ATOM 705 C C . ALA A 1 99 ? 27.463 0.192 15.572 1.00 17.44 97 ALA A C 1
ATOM 706 O O . ALA A 1 99 ? 26.482 -0.170 16.231 1.00 18.40 97 ALA A O 1
ATOM 708 N N . ILE A 1 100 ? 28.314 1.118 16.013 1.00 15.78 98 ILE A N 1
ATOM 709 C CA . ILE A 1 100 ? 28.159 1.681 17.352 1.00 16.75 98 ILE A CA 1
ATOM 710 C C . ILE A 1 100 ? 26.899 2.531 17.455 1.00 16.71 98 ILE A C 1
ATOM 711 O O . ILE A 1 100 ? 26.187 2.483 18.466 1.00 16.35 98 ILE A O 1
ATOM 716 N N . MET A 1 101 ? 26.617 3.350 16.441 1.00 15.61 99 MET A N 1
ATOM 717 C CA . MET A 1 101 ? 25.483 4.264 16.560 1.00 16.15 99 MET A CA 1
ATOM 718 C C . MET A 1 101 ? 24.160 3.543 16.786 1.00 17.27 99 MET A C 1
ATOM 719 O O . MET A 1 101 ? 23.437 3.911 17.727 1.00 17.17 99 MET A O 1
ATOM 724 N N . PRO A 1 102 ? 23.771 2.542 15.989 1.00 16.28 100 PRO A N 1
ATOM 725 C CA . PRO A 1 102 ? 22.500 1.858 16.277 1.00 18.81 100 PRO A CA 1
ATOM 726 C C . PRO A 1 102 ? 22.500 1.144 17.614 1.00 16.92 100 PRO A C 1
ATOM 727 O O . PRO A 1 102 ? 21.442 1.031 18.244 1.00 19.20 100 PRO A O 1
ATOM 731 N N . LEU A 1 103 ? 23.661 0.675 18.076 1.00 17.66 101 LEU A N 1
ATOM 732 C CA . LEU A 1 103 ? 23.745 0.108 19.417 1.00 18.33 101 LEU A CA 1
ATOM 733 C C . LEU A 1 103 ? 23.392 1.150 20.471 1.00 18.36 101 LEU A C 1
ATOM 734 O O . LEU A 1 103 ? 22.608 0.885 21.389 1.00 19.08 101 LEU A O 1
ATOM 739 N N . LEU A 1 104 ? 23.977 2.344 20.359 1.00 16.12 102 LEU A N 1
ATOM 740 C CA . LEU A 1 104 ? 23.723 3.388 21.345 1.00 17.33 102 LEU A CA 1
ATOM 741 C C . LEU A 1 104 ? 22.301 3.920 21.240 1.00 16.74 102 LEU A C 1
ATOM 742 O O . LEU A 1 104 ? 21.667 4.210 22.260 1.00 18.94 102 LEU A O 1
ATOM 747 N N . ALA A 1 105 ? 21.780 4.055 20.018 1.00 17.85 103 ALA A N 1
ATOM 748 C CA . ALA A 1 105 ? 20.407 4.524 19.854 1.00 18.47 103 ALA A CA 1
ATOM 749 C C . ALA A 1 105 ? 19.412 3.529 20.436 1.00 19.50 103 ALA A C 1
ATOM 750 O O . ALA A 1 105 ? 18.477 3.908 21.151 1.00 22.74 103 ALA A O 1
ATOM 752 N N . GLY A 1 106 ? 19.609 2.241 20.140 1.00 21.00 104 GLY A N 1
ATOM 753 C CA . GLY A 1 106 ? 18.647 1.230 20.555 1.00 22.37 104 GLY A CA 1
ATOM 754 C C . GLY A 1 106 ? 18.715 0.903 22.034 1.00 24.37 104 GLY A C 1
ATOM 755 O O . GLY A 1 106 ? 17.681 0.696 22.674 1.00 28.28 104 GLY A O 1
ATOM 756 N N . ARG A 1 107 ? 19.924 0.847 22.596 1.00 22.97 105 ARG A N 1
ATOM 757 C CA . ARG A 1 107 ? 20.097 0.447 23.985 1.00 26.25 105 ARG A CA 1
ATOM 758 C C . ARG A 1 107 ? 20.014 1.616 24.956 1.00 25.25 105 ARG A C 1
ATOM 759 O O . ARG A 1 107 ? 19.570 1.433 26.096 1.00 28.41 105 ARG A O 1
ATOM 761 N N . TYR A 1 108 ? 20.436 2.809 24.535 1.00 24.55 106 TYR A N 1
ATOM 762 C CA . TYR A 1 108 ? 20.482 3.966 25.419 1.00 26.00 106 TYR A CA 1
ATOM 763 C C . TYR A 1 108 ? 19.650 5.149 24.943 1.00 26.94 106 TYR A C 1
ATOM 764 O O . TYR A 1 108 ? 19.531 6.136 25.678 1.00 30.82 106 TYR A O 1
ATOM 773 N N . GLY A 1 109 ? 19.053 5.077 23.758 1.00 25.50 107 GLY A N 1
ATOM 774 C CA . GLY A 1 109 ? 18.298 6.215 23.282 1.00 24.76 107 GLY A CA 1
ATOM 775 C C . GLY A 1 109 ? 19.151 7.380 22.835 1.00 22.29 107 GLY A C 1
ATOM 776 O O . GLY A 1 109 ? 18.639 8.495 22.701 1.00 27.32 107 GLY A O 1
ATOM 777 N N . ALA A 1 110 ? 20.446 7.163 22.616 1.00 20.62 108 ALA A N 1
ATOM 778 C CA . ALA A 1 110 ? 21.283 8.216 22.063 1.00 17.71 108 ALA A CA 1
ATOM 779 C C . ALA A 1 110 ? 20.733 8.642 20.709 1.00 20.38 108 ALA A C 1
ATOM 780 O O . ALA A 1 110 ? 20.177 7.835 19.956 1.00 23.71 108 ALA A O 1
ATOM 782 N N . ASP A 1 111 ? 20.876 9.926 20.403 1.00 19.16 109 ASP A N 1
ATOM 783 C CA . ASP A 1 111 ? 20.281 10.484 19.197 1.00 18.72 109 ASP A CA 1
ATOM 784 C C . ASP A 1 111 ? 21.232 10.353 18.016 1.00 18.86 109 ASP A C 1
ATOM 785 O O . ASP A 1 111 ? 22.409 10.719 18.112 1.00 18.07 109 ASP A O 1
ATOM 790 N N . ALA A 1 112 ? 20.703 9.866 16.892 1.00 19.16 110 ALA A N 1
ATOM 791 C CA . ALA A 1 112 ? 21.490 9.619 15.690 1.00 18.54 110 ALA A CA 1
ATOM 792 C C . ALA A 1 112 ? 21.232 10.625 14.573 1.00 18.84 110 ALA A C 1
ATOM 793 O O . ALA A 1 112 ? 21.725 10.428 13.458 1.00 19.13 110 ALA A O 1
ATOM 795 N N . THR A 1 113 ? 20.484 11.698 14.836 1.00 19.06 111 THR A N 1
ATOM 796 C CA . THR A 1 113 ? 20.048 12.580 13.752 1.00 20.44 111 THR A CA 1
ATOM 797 C C . THR A 1 113 ? 21.231 13.221 13.036 1.00 21.90 111 THR A C 1
ATOM 798 O O . THR A 1 113 ? 21.378 13.096 11.814 1.00 19.77 111 THR A O 1
ATOM 802 N N . ARG A 1 114 ? 22.078 13.940 13.776 1.00 16.42 112 ARG A N 1
ATOM 803 C CA . ARG A 1 114 ? 23.236 14.554 13.137 1.00 17.59 112 ARG A CA 1
ATOM 804 C C . ARG A 1 114 ? 24.227 13.498 12.668 1.00 15.83 112 ARG A C 1
ATOM 805 O O . ARG A 1 114 ? 24.829 13.640 11.599 1.00 15.58 112 ARG A O 1
ATOM 813 N N . TRP A 1 115 ? 24.405 12.432 13.453 1.00 14.37 113 TRP A N 1
ATOM 814 C CA . TRP A 1 115 ? 25.303 11.354 13.059 1.00 13.99 113 TRP A CA 1
ATOM 815 C C . TRP A 1 115 ? 24.927 10.821 11.684 1.00 13.95 113 TRP A C 1
ATOM 816 O O . TRP A 1 115 ? 25.786 10.659 10.811 1.00 15.01 113 TRP A O 1
ATOM 827 N N . SER A 1 116 ? 23.635 10.566 11.467 1.00 14.52 114 SER A N 1
ATOM 828 C CA . SER A 1 116 ? 23.178 10.022 10.191 1.00 16.61 114 SER A CA 1
ATOM 829 C C . SER A 1 116 ? 23.389 10.999 9.040 1.00 18.58 114 SER A C 1
ATOM 830 O O . SER A 1 116 ? 23.606 10.572 7.898 1.00 20.22 114 SER A O 1
ATOM 833 N N . ALA A 1 117 ? 23.301 12.306 9.301 1.00 16.28 115 ALA A N 1
ATOM 834 C CA . ALA A 1 117 ? 23.576 13.270 8.247 1.00 17.53 115 ALA A CA 1
ATOM 835 C C . ALA A 1 117 ? 25.042 13.267 7.833 1.00 16.17 115 ALA A C 1
ATOM 836 O O . ALA A 1 117 ? 25.347 13.644 6.695 1.00 18.00 115 ALA A O 1
ATOM 838 N N . LEU A 1 118 ? 25.942 12.832 8.720 1.00 14.90 116 LEU A N 1
ATOM 839 C CA . LEU A 1 118 ? 27.378 12.879 8.471 1.00 14.89 116 LEU A CA 1
ATOM 840 C C . LEU A 1 118 ? 27.979 11.543 8.059 1.00 16.14 116 LEU A C 1
ATOM 841 O O . LEU A 1 118 ? 29.046 11.538 7.436 1.00 16.25 116 LEU A O 1
ATOM 846 N N . ALA A 1 119 ? 27.323 10.422 8.377 1.00 15.04 117 ALA A N 1
ATOM 847 C CA . ALA A 1 119 ? 27.993 9.122 8.330 1.00 15.61 117 ALA A CA 1
ATOM 848 C C . ALA A 1 119 ? 28.473 8.762 6.928 1.00 15.59 117 ALA A C 1
ATOM 849 O O . ALA A 1 119 ? 29.570 8.212 6.769 1.00 17.50 117 ALA A O 1
ATOM 851 N N . ASP A 1 120 ? 27.670 9.026 5.897 1.00 17.17 118 ASP A N 1
ATOM 852 C CA . ASP A 1 120 ? 28.094 8.632 4.558 1.00 18.86 118 ASP A CA 1
ATOM 853 C C . ASP A 1 120 ? 29.357 9.367 4.122 1.00 20.53 118 ASP A C 1
ATOM 854 O O . ASP A 1 120 ? 30.158 8.827 3.351 1.00 24.22 118 ASP A O 1
ATOM 859 N N . ARG A 1 121 ? 29.546 10.599 4.592 1.00 18.04 119 ARG A N 1
ATOM 860 C CA . ARG A 1 121 ? 30.680 11.427 4.210 1.00 19.00 119 ARG A CA 1
ATOM 861 C C . ARG A 1 121 ? 31.893 11.182 5.101 1.00 15.42 119 ARG A C 1
ATOM 862 O O . ARG A 1 121 ? 33.024 11.153 4.609 1.00 17.26 119 ARG A O 1
ATOM 870 N N . LEU A 1 122 ? 31.681 11.025 6.402 1.00 15.82 120 LEU A N 1
ATOM 871 C CA . LEU A 1 122 ? 32.787 10.935 7.350 1.00 15.03 120 LEU A CA 1
ATOM 872 C C . LEU A 1 122 ? 33.172 9.509 7.713 1.00 17.81 120 LEU A C 1
ATOM 873 O O . LEU A 1 122 ? 34.267 9.299 8.244 1.00 14.07 120 LEU A O 1
ATOM 878 N N . LEU A 1 123 ? 32.329 8.525 7.408 1.00 15.32 121 LEU A N 1
ATOM 879 C CA . LEU A 1 123 ? 32.642 7.110 7.614 1.00 13.81 121 LEU A CA 1
ATOM 880 C C . LEU A 1 123 ? 32.502 6.367 6.289 1.00 15.49 121 LEU A C 1
ATOM 881 O O . LEU A 1 123 ? 31.728 5.408 6.178 1.00 16.59 121 LEU A O 1
ATOM 886 N N . PRO A 1 124 ? 33.226 6.786 5.256 1.00 14.71 122 PRO A N 1
ATOM 887 C CA . PRO A 1 124 ? 33.130 6.121 3.953 1.00 15.29 122 PRO A CA 1
ATOM 888 C C . PRO A 1 124 ? 34.003 4.871 3.948 1.00 15.91 122 PRO A C 1
ATOM 889 O O . PRO A 1 124 ? 34.732 4.591 4.903 1.00 15.50 122 PRO A O 1
ATOM 893 N N . ASP A 1 125 ? 33.926 4.131 2.843 1.00 18.66 123 ASP A N 1
ATOM 894 C CA . ASP A 1 125 ? 34.701 2.910 2.632 1.00 19.53 123 ASP A CA 1
ATOM 895 C C . ASP A 1 125 ? 36.141 3.176 2.205 1.00 19.95 123 ASP A C 1
ATOM 896 O O . ASP A 1 125 ? 36.912 2.219 2.066 1.00 20.85 123 ASP A O 1
ATOM 901 N N . ASP A 1 126 ? 36.521 4.432 1.980 1.00 15.35 124 ASP A N 1
ATOM 902 C CA . ASP A 1 126 ? 37.773 4.773 1.304 1.00 16.13 124 ASP A CA 1
ATOM 903 C C . ASP A 1 126 ? 38.460 5.944 1.993 1.00 15.87 124 ASP A C 1
ATOM 904 O O . ASP A 1 126 ? 39.075 6.797 1.341 1.00 16.84 124 ASP A O 1
ATOM 909 N N . ALA A 1 127 ? 38.369 6.007 3.316 1.00 13.72 125 ALA A N 1
ATOM 910 C CA . ALA A 1 127 ? 38.982 7.119 4.028 1.00 13.36 125 ALA A CA 1
ATOM 911 C C . ALA A 1 127 ? 40.491 7.132 3.828 1.00 13.90 125 ALA A C 1
ATOM 912 O O . ALA A 1 127 ? 41.148 6.089 3.834 1.00 14.44 125 ALA A O 1
ATOM 914 N N . HIS A 1 128 ? 41.043 8.339 3.697 1.00 13.55 126 HIS A N 1
ATOM 915 C CA . HIS A 1 128 ? 42.482 8.493 3.502 1.00 13.75 126 HIS A CA 1
ATOM 916 C C . HIS A 1 128 ? 43.268 8.179 4.764 1.00 13.88 126 HIS A C 1
ATOM 917 O O . HIS A 1 128 ? 44.278 7.468 4.717 1.00 14.93 126 HIS A O 1
ATOM 924 N N . GLY A 1 129 ? 42.876 8.793 5.887 1.00 15.02 127 GLY A N 1
ATOM 925 C CA . GLY A 1 129 ? 43.684 8.807 7.089 1.00 15.21 127 GLY A CA 1
ATOM 926 C C . GLY A 1 129 ? 43.631 7.475 7.781 1.00 13.63 127 GLY A C 1
ATOM 927 O O . GLY A 1 129 ? 42.828 6.590 7.442 1.00 14.54 127 GLY A O 1
ATOM 928 N N . PRO A 1 130 ? 44.501 7.305 8.786 1.00 12.26 128 PRO A N 1
ATOM 929 C CA . PRO A 1 130 ? 44.582 6.004 9.462 1.00 13.22 128 PRO A CA 1
ATOM 930 C C . PRO A 1 130 ? 43.411 5.723 10.392 1.00 11.67 128 PRO A C 1
ATOM 931 O O . PRO A 1 130 ? 43.228 4.562 10.777 1.00 12.75 128 PRO A O 1
ATOM 935 N N . HIS A 1 131 ? 42.600 6.723 10.737 1.00 11.24 129 HIS A N 1
ATOM 936 C CA . HIS A 1 131 ? 41.485 6.540 11.662 1.00 10.61 129 HIS A CA 1
ATOM 937 C C . HIS A 1 131 ? 40.256 7.274 11.165 1.00 10.67 129 HIS A C 1
ATOM 938 O O . HIS A 1 131 ? 40.364 8.288 10.471 1.00 11.46 129 HIS A O 1
ATOM 945 N N . VAL A 1 132 ? 39.080 6.752 11.528 1.00 10.82 130 VAL A N 1
ATOM 946 C CA . VAL A 1 132 ? 37.822 7.365 11.112 1.00 12.05 130 VAL A CA 1
ATOM 947 C C . VAL A 1 132 ? 36.868 7.656 12.262 1.00 10.99 130 VAL A C 1
ATOM 948 O O . VAL A 1 132 ? 35.886 8.372 12.065 1.00 11.42 130 VAL A O 1
ATOM 952 N N . SER A 1 133 ? 37.100 7.129 13.462 1.00 10.87 131 SER A N 1
ATOM 953 C CA A SER A 1 133 ? 36.092 7.326 14.499 0.45 11.40 131 SER A CA 1
ATOM 954 C CA B SER A 1 133 ? 36.128 7.420 14.503 0.55 9.68 131 SER A CA 1
ATOM 955 C C . SER A 1 133 ? 36.700 7.156 15.882 1.00 10.65 131 SER A C 1
ATOM 956 O O . SER A 1 133 ? 37.595 6.326 16.073 1.00 12.14 131 SER A O 1
ATOM 961 N N . MET A 1 134 ? 36.173 7.922 16.838 1.00 10.49 132 MET A N 1
ATOM 962 C CA . MET A 1 134 ? 36.208 7.587 18.255 1.00 10.66 132 MET A CA 1
ATOM 963 C C . MET A 1 134 ? 34.790 7.777 18.775 1.00 11.03 132 MET A C 1
ATOM 964 O O . MET A 1 134 ? 34.032 8.592 18.244 1.00 10.37 132 MET A O 1
ATOM 969 N N . TYR A 1 135 ? 34.409 6.997 19.786 1.00 10.82 133 TYR A N 1
ATOM 970 C CA . TYR A 1 135 ? 33.166 7.251 20.503 1.00 10.60 133 TYR A CA 1
ATOM 971 C C . TYR A 1 135 ? 33.473 7.276 21.986 1.00 11.05 133 TYR A C 1
ATOM 972 O O . TYR A 1 135 ? 34.483 6.742 22.445 1.00 11.77 133 TYR A O 1
ATOM 981 N N . GLY A 1 136 ? 32.573 7.889 22.740 1.00 11.07 134 GLY A N 1
ATOM 982 C CA . GLY A 1 136 ? 32.826 7.984 24.161 1.00 11.79 134 GLY A CA 1
ATOM 983 C C . GLY A 1 136 ? 31.558 8.242 24.935 1.00 11.71 134 GLY A C 1
ATOM 984 O O . GLY A 1 136 ? 30.462 8.381 24.383 1.00 12.30 134 GLY A O 1
ATOM 985 N N . ALA A 1 137 ? 31.739 8.308 26.248 1.00 11.36 135 ALA A N 1
ATOM 986 C CA . ALA A 1 137 ? 30.635 8.534 27.164 1.00 12.13 135 ALA A CA 1
ATOM 987 C C . ALA A 1 137 ? 31.180 9.248 28.391 1.00 11.42 135 ALA A C 1
ATOM 988 O O . ALA A 1 137 ? 32.354 9.086 28.755 1.00 11.84 135 ALA A O 1
ATOM 990 N N . GLU A 1 138 ? 30.317 10.033 29.031 1.00 12.83 136 GLU A N 1
ATOM 991 C CA . GLU A 1 138 ? 30.674 10.762 30.240 1.00 12.52 136 GLU A CA 1
ATOM 992 C C . GLU A 1 138 ? 29.495 10.722 31.194 1.00 13.78 136 GLU A C 1
ATOM 993 O O . GLU A 1 138 ? 28.337 10.786 30.767 1.00 15.35 136 GLU A O 1
ATOM 999 N N . VAL A 1 139 ? 29.780 10.608 32.484 1.00 12.87 137 VAL A N 1
ATOM 1000 C CA . VAL A 1 139 ? 28.712 10.510 33.468 1.00 14.66 137 VAL A CA 1
ATOM 1001 C C . VAL A 1 139 ? 29.095 11.249 34.739 1.00 15.84 137 VAL A C 1
ATOM 1002 O O . VAL A 1 139 ? 30.270 11.324 35.115 1.00 15.89 137 VAL A O 1
ATOM 1006 N N . ARG A 1 140 ? 28.078 11.795 35.402 1.00 17.21 138 ARG A N 1
ATOM 1007 C CA . ARG A 1 140 ? 28.162 12.268 36.771 1.00 18.83 138 ARG A CA 1
ATOM 1008 C C . ARG A 1 140 ? 27.186 11.463 37.618 1.00 20.53 138 ARG A C 1
ATOM 1009 O O . ARG A 1 140 ? 26.198 10.920 37.113 1.00 22.91 138 ARG A O 1
ATOM 1017 N N . ALA A 1 141 ? 27.471 11.385 38.913 1.00 20.63 139 ALA A N 1
ATOM 1018 C CA . ALA A 1 141 ? 26.600 10.648 39.813 1.00 23.17 139 ALA A CA 1
ATOM 1019 C C . ALA A 1 141 ? 25.179 11.186 39.718 1.00 26.65 139 ALA A C 1
ATOM 1020 O O . ALA A 1 141 ? 24.962 12.403 39.717 1.00 23.64 139 ALA A O 1
ATOM 1022 N N . GLY A 1 142 ? 24.214 10.271 39.622 1.00 25.38 140 GLY A N 1
ATOM 1023 C CA . GLY A 1 142 ? 22.805 10.609 39.608 1.00 29.63 140 GLY A CA 1
ATOM 1024 C C . GLY A 1 142 ? 22.271 11.142 38.296 1.00 28.23 140 GLY A C 1
ATOM 1025 O O . GLY A 1 142 ? 21.084 11.487 38.230 1.00 30.23 140 GLY A O 1
ATOM 1026 N N . ALA A 1 143 ? 23.090 11.216 37.254 1.00 26.69 141 ALA A N 1
ATOM 1027 C CA . ALA A 1 143 ? 22.703 11.813 35.988 1.00 25.31 141 ALA A CA 1
ATOM 1028 C C . ALA A 1 143 ? 22.790 10.796 34.858 1.00 23.98 141 ALA A C 1
ATOM 1029 O O . ALA A 1 143 ? 23.504 9.791 34.961 1.00 25.61 141 ALA A O 1
ATOM 1031 N N . PRO A 1 144 ? 22.065 11.024 33.766 1.00 26.76 142 PRO A N 1
ATOM 1032 C CA . PRO A 1 144 ? 22.152 10.116 32.620 1.00 24.57 142 PRO A CA 1
ATOM 1033 C C . PRO A 1 144 ? 23.520 10.176 31.964 1.00 20.96 142 PRO A C 1
ATOM 1034 O O . PRO A 1 144 ? 24.180 11.218 31.931 1.00 23.54 142 PRO A O 1
ATOM 1038 N N . ILE A 1 145 ? 23.935 9.034 31.417 1.00 20.13 143 ILE A N 1
ATOM 1039 C CA . ILE A 1 145 ? 25.156 8.996 30.624 1.00 17.32 143 ILE A CA 1
ATOM 1040 C C . ILE A 1 145 ? 24.960 9.825 29.361 1.00 18.79 143 ILE A C 1
ATOM 1041 O O . ILE A 1 145 ? 23.889 9.795 28.738 1.00 20.30 143 ILE A O 1
ATOM 1046 N N . ARG A 1 146 ? 25.989 10.575 28.981 1.00 15.80 144 ARG A N 1
ATOM 1047 C CA . ARG A 1 146 ? 25.986 11.340 27.739 1.00 16.77 144 ARG A CA 1
ATOM 1048 C C . ARG A 1 146 ? 27.002 10.734 26.783 1.00 14.96 144 ARG A C 1
ATOM 1049 O O . ARG A 1 146 ? 28.162 10.535 27.151 1.00 16.03 144 ARG A O 1
ATOM 1057 N N . PHE A 1 147 ? 26.577 10.455 25.556 1.00 13.58 145 PHE A N 1
ATOM 1058 C CA . PHE A 1 147 ? 27.417 9.799 24.567 1.00 13.49 145 PHE A CA 1
ATOM 1059 C C . PHE A 1 147 ? 27.894 10.790 23.513 1.00 12.38 145 PHE A C 1
ATOM 1060 O O . PHE A 1 147 ? 27.221 11.785 23.218 1.00 13.89 145 PHE A O 1
ATOM 1068 N N . LYS A 1 148 ? 29.065 10.495 22.947 1.00 12.02 146 LYS A N 1
ATOM 1069 C CA . LYS A 1 148 ? 29.754 11.390 22.027 1.00 12.43 146 LYS A CA 1
ATOM 1070 C C . LYS A 1 148 ? 30.368 10.598 20.885 1.00 11.33 146 LYS A C 1
ATOM 1071 O O . LYS A 1 148 ? 30.770 9.441 21.056 1.00 11.80 146 LYS A O 1
ATOM 1077 N N . ALA A 1 149 ? 30.457 11.240 19.720 1.00 11.17 147 ALA A N 1
ATOM 1078 C CA . ALA A 1 149 ? 31.191 10.685 18.595 1.00 11.21 147 ALA A CA 1
ATOM 1079 C C . ALA A 1 149 ? 32.161 11.726 18.063 1.00 10.92 147 ALA A C 1
ATOM 1080 O O . ALA A 1 149 ? 31.825 12.913 17.985 1.00 11.92 147 ALA A O 1
ATOM 1082 N N . TRP A 1 150 ? 33.351 11.272 17.671 1.00 10.83 148 TRP A N 1
ATOM 1083 C CA . TRP A 1 150 ? 34.338 12.118 17.011 1.00 10.65 148 TRP A CA 1
ATOM 1084 C C . TRP A 1 150 ? 34.642 11.553 15.632 1.00 10.84 148 TRP A C 1
ATOM 1085 O O . TRP A 1 150 ? 34.824 10.340 15.473 1.00 12.37 148 TRP A O 1
ATOM 1096 N N . PHE A 1 151 ? 34.698 12.439 14.643 1.00 11.69 149 PHE A N 1
ATOM 1097 C CA . PHE A 1 151 ? 35.032 12.141 13.255 1.00 11.07 149 PHE A CA 1
ATOM 1098 C C . PHE A 1 151 ? 36.319 12.867 12.882 1.00 11.04 149 PHE A C 1
ATOM 1099 O O . PHE A 1 151 ? 36.671 13.891 13.477 1.00 11.94 149 PHE A O 1
ATOM 1107 N N . TYR A 1 152 ? 37.007 12.338 11.868 1.00 10.99 150 TYR A N 1
ATOM 1108 C CA . TYR A 1 152 ? 38.289 12.865 11.410 1.00 11.58 150 TYR A CA 1
ATOM 1109 C C . TYR A 1 152 ? 38.133 13.692 10.141 1.00 13.14 150 TYR A C 1
ATOM 1110 O O . TYR A 1 152 ? 37.422 13.304 9.211 1.00 14.88 150 TYR A O 1
ATOM 1119 N N . LEU A 1 153 ? 38.828 14.821 10.083 1.00 10.86 151 LEU A N 1
ATOM 1120 C CA . LEU A 1 153 ? 38.706 15.713 8.942 1.00 10.94 151 LEU A CA 1
ATOM 1121 C C . LEU A 1 153 ? 39.771 15.471 7.883 1.00 11.86 151 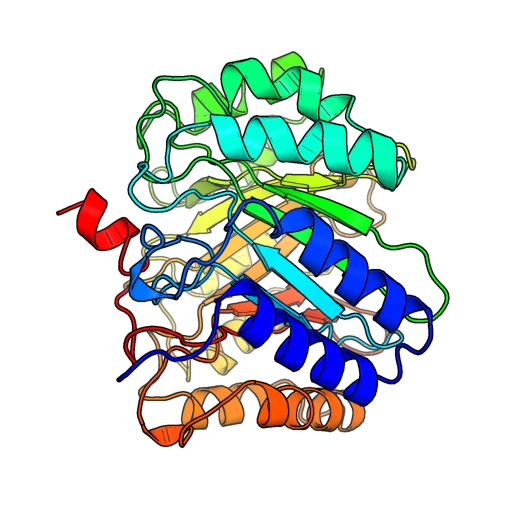LEU A C 1
ATOM 1122 O O . LEU A 1 153 ? 39.828 16.212 6.896 1.00 12.59 151 LEU A O 1
ATOM 1127 N N . ASN A 1 154 ? 40.576 14.424 8.033 1.00 11.71 152 ASN A N 1
ATOM 1128 C CA . ASN A 1 154 ? 41.526 14.010 7.012 1.00 11.71 152 ASN A CA 1
ATOM 1129 C C . ASN A 1 154 ? 40.995 12.863 6.158 1.00 12.88 152 ASN A C 1
ATOM 1130 O O . ASN A 1 154 ? 41.762 12.252 5.411 1.00 13.26 152 ASN A O 1
ATOM 1135 N N . VAL A 1 155 ? 39.690 12.575 6.238 1.00 11.56 153 VAL A N 1
ATOM 1136 C CA . VAL A 1 155 ? 39.101 11.485 5.459 1.00 12.85 153 VAL A CA 1
ATOM 1137 C C . VAL A 1 155 ? 39.334 11.684 3.965 1.00 13.30 153 VAL A C 1
ATOM 1138 O O . VAL A 1 155 ? 39.479 10.704 3.220 1.00 14.05 153 VAL A O 1
ATOM 1142 N N . THR A 1 156 ? 39.384 12.938 3.508 1.00 13.13 154 THR A N 1
ATOM 1143 C CA . THR A 1 156 ? 39.656 13.267 2.109 1.00 15.11 154 THR A CA 1
ATOM 1144 C C . THR A 1 156 ? 41.056 13.855 1.925 1.00 13.63 154 THR A C 1
ATOM 1145 O O . THR A 1 156 ? 41.280 14.731 1.080 1.00 16.72 154 THR A O 1
ATOM 1149 N N . GLY A 1 157 ? 42.020 13.368 2.698 1.00 14.78 155 GLY A N 1
ATOM 1150 C CA . GLY A 1 157 ? 43.397 13.779 2.555 1.00 17.06 155 GLY A CA 1
ATOM 1151 C C . GLY A 1 157 ? 43.788 14.860 3.540 1.00 16.22 155 GLY A C 1
ATOM 1152 O O . GLY A 1 157 ? 42.943 15.587 4.071 1.00 16.20 155 GLY A O 1
ATOM 1153 N N . PRO A 1 158 ? 45.092 15.005 3.774 1.00 18.52 156 PRO A N 1
ATOM 1154 C CA . PRO A 1 158 ? 45.554 15.968 4.786 1.00 21.95 156 PRO A CA 1
ATOM 1155 C C . PRO A 1 158 ? 45.242 17.409 4.450 1.00 21.77 156 PRO A C 1
ATOM 1156 O O . PRO A 1 158 ? 45.143 18.234 5.366 1.00 26.59 156 PRO A O 1
ATOM 1160 N N . ASP A 1 159 ? 45.077 17.744 3.171 1.00 17.98 157 ASP A N 1
ATOM 1161 C CA . ASP A 1 159 ? 44.836 19.111 2.743 1.00 18.96 157 ASP A CA 1
ATOM 1162 C C . ASP A 1 159 ? 43.379 19.370 2.405 1.00 16.19 157 ASP A C 1
ATOM 1163 O O . ASP A 1 159 ? 43.045 20.459 1.926 1.00 18.98 157 ASP A O 1
ATOM 1168 N N . GLY A 1 160 ? 42.510 18.394 2.651 1.00 16.84 158 GLY A N 1
ATOM 1169 C CA . GLY A 1 160 ? 41.098 18.503 2.359 1.00 15.73 158 GLY A CA 1
ATOM 1170 C C . GLY A 1 160 ? 40.225 18.816 3.550 1.00 14.47 158 GLY A C 1
ATOM 1171 O O . GLY A 1 160 ? 38.997 18.756 3.427 1.00 15.35 158 GLY A O 1
ATOM 1172 N N . ALA A 1 161 ? 40.813 19.168 4.699 1.00 13.43 159 ALA A N 1
ATOM 1173 C CA . ALA A 1 161 ? 40.032 19.283 5.927 1.00 13.48 159 ALA A CA 1
ATOM 1174 C C . ALA A 1 161 ? 39.014 20.416 5.866 1.00 11.95 159 ALA A C 1
ATOM 1175 O O . ALA A 1 161 ? 37.896 20.270 6.376 1.00 13.04 159 ALA A O 1
ATOM 1177 N N . PHE A 1 162 ? 39.377 21.560 5.280 1.00 13.20 160 PHE A N 1
ATOM 1178 C CA . PHE A 1 162 ? 38.416 22.657 5.203 1.00 13.86 160 PHE A CA 1
ATOM 1179 C C . PHE A 1 162 ? 37.257 22.295 4.284 1.00 14.58 160 PHE A C 1
ATOM 1180 O O . PHE A 1 162 ? 36.091 22.536 4.611 1.00 13.92 160 PHE A O 1
ATOM 1188 N N . ASN A 1 163 ? 37.559 21.734 3.113 1.00 14.53 161 ASN A N 1
ATOM 1189 C CA . ASN A 1 163 ? 36.487 21.374 2.190 1.00 14.52 161 ASN A CA 1
ATOM 1190 C C . ASN A 1 163 ? 35.585 20.313 2.799 1.00 13.53 161 ASN A C 1
ATOM 1191 O O . ASN A 1 163 ? 34.355 20.386 2.689 1.00 14.62 161 ASN A O 1
ATOM 1196 N N . LEU A 1 164 ? 36.176 19.320 3.460 1.00 12.15 162 LEU A N 1
ATOM 1197 C CA . LEU A 1 164 ? 35.378 18.263 4.072 1.00 12.08 162 LEU A CA 1
ATOM 1198 C C . LEU A 1 164 ? 34.538 18.811 5.219 1.00 12.88 162 LEU A C 1
ATOM 1199 O O . LEU A 1 164 ? 33.354 18.469 5.356 1.00 13.63 162 LEU A O 1
ATOM 1204 N N . LEU A 1 165 ? 35.132 19.657 6.058 1.00 11.48 163 LEU A N 1
ATOM 1205 C CA . LEU A 1 165 ? 34.372 20.244 7.157 1.00 11.47 163 LEU A CA 1
ATOM 1206 C C . LEU A 1 165 ? 33.201 21.051 6.626 1.00 12.86 163 LEU A C 1
ATOM 1207 O O . LEU A 1 165 ? 32.090 20.982 7.173 1.00 12.62 163 LEU A O 1
ATOM 1212 N N . TYR A 1 166 ? 33.430 21.833 5.566 1.00 11.50 164 TYR A N 1
ATOM 1213 C CA . TYR A 1 166 ? 32.327 22.609 5.011 1.00 11.90 164 TYR A CA 1
ATOM 1214 C C . TYR A 1 166 ? 31.205 21.691 4.545 1.00 13.49 164 TYR A C 1
ATOM 1215 O O . TYR A 1 166 ? 30.025 21.971 4.777 1.00 14.24 164 TYR A O 1
ATOM 1224 N N . SER A 1 167 ? 31.553 20.574 3.903 1.00 13.18 165 SER A N 1
ATOM 1225 C CA A SER A 1 167 ? 30.518 19.647 3.462 0.49 13.58 165 SER A CA 1
ATOM 1226 C CA B SER A 1 167 ? 30.542 19.618 3.463 0.51 13.57 165 SER A CA 1
ATOM 1227 C C . SER A 1 167 ? 29.758 19.061 4.646 1.00 13.40 165 SER A C 1
ATOM 1228 O O . SER A 1 167 ? 28.548 18.821 4.549 1.00 14.74 165 SER A O 1
ATOM 1233 N N . ALA A 1 168 ? 30.435 18.841 5.771 1.00 12.46 166 ALA A N 1
ATOM 1234 C CA . ALA A 1 168 ? 29.731 18.394 6.970 1.00 12.70 166 ALA A CA 1
ATOM 1235 C C . ALA A 1 168 ? 28.737 19.448 7.444 1.00 13.00 166 ALA A C 1
ATOM 1236 O O . ALA A 1 168 ? 27.587 19.125 7.770 1.00 13.76 166 ALA A O 1
ATOM 1238 N N . LEU A 1 169 ? 29.151 20.719 7.462 1.00 12.57 167 LEU A N 1
ATOM 1239 C CA . LEU A 1 169 ? 28.218 21.780 7.835 1.00 13.25 167 LEU A CA 1
ATOM 1240 C C . LEU A 1 169 ? 27.052 21.862 6.862 1.00 13.50 167 LEU A C 1
ATOM 1241 O O . LEU A 1 169 ? 25.914 22.111 7.272 1.00 15.36 167 LEU A O 1
ATOM 1246 N N . GLU A 1 170 ? 27.313 21.675 5.566 1.00 13.72 168 GLU A N 1
ATOM 1247 C CA . GLU A 1 170 ? 26.225 21.643 4.597 1.00 15.61 168 GLU A CA 1
ATOM 1248 C C . GLU A 1 170 ? 25.191 20.596 4.987 1.00 14.60 168 GLU A C 1
ATOM 1249 O O . GLU A 1 170 ? 23.986 20.855 4.973 1.00 16.25 168 GLU A O 1
ATOM 1255 N N . ARG A 1 171 ? 25.656 19.401 5.345 1.00 13.97 169 ARG A N 1
ATOM 1256 C CA . ARG A 1 171 ? 24.739 18.303 5.625 1.00 16.53 169 ARG A CA 1
ATOM 1257 C C . ARG A 1 171 ? 23.939 18.548 6.894 1.00 15.24 169 ARG A C 1
ATOM 1258 O O . ARG A 1 171 ? 22.825 18.033 7.037 1.00 19.94 169 ARG A O 1
ATOM 1266 N N . MET A 1 172 ? 24.486 19.330 7.819 1.00 15.28 170 MET A N 1
ATOM 1267 C CA . MET A 1 172 ? 23.802 19.661 9.059 1.00 17.09 170 MET A CA 1
ATOM 1268 C C . MET A 1 172 ? 23.032 20.964 8.987 1.00 16.93 170 MET A C 1
ATOM 1269 O O . MET A 1 172 ? 22.330 21.303 9.943 1.00 19.41 170 MET A O 1
ATOM 1274 N N . GLY A 1 173 ? 23.136 21.696 7.880 1.00 16.54 171 GL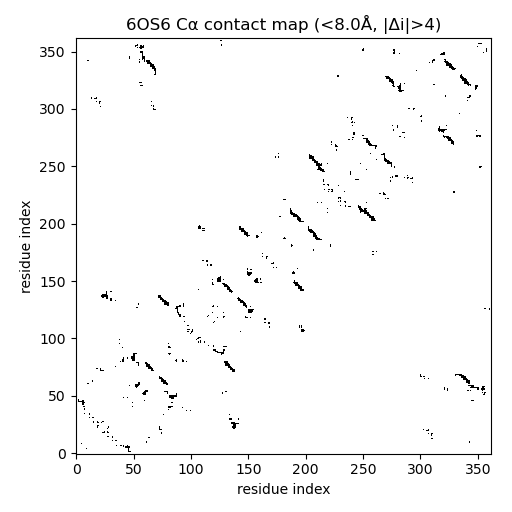Y A N 1
ATOM 1275 C CA . GLY A 1 173 ? 22.449 22.966 7.757 1.00 18.50 171 GLY A CA 1
ATOM 1276 C C . GLY A 1 173 ? 23.042 24.085 8.582 1.00 15.86 171 GLY A C 1
ATOM 1277 O O . GLY A 1 173 ? 22.310 24.984 9.005 1.00 19.86 171 GLY A O 1
ATOM 1278 N N . THR A 1 174 ? 24.356 24.069 8.804 1.00 15.98 172 THR A N 1
ATOM 1279 C CA . THR A 1 174 ? 25.008 25.064 9.649 1.00 17.77 172 THR A CA 1
ATOM 1280 C C . THR A 1 174 ? 26.167 25.755 8.940 1.00 15.80 172 THR A C 1
ATOM 1281 O O . THR A 1 174 ? 27.132 26.167 9.592 1.00 16.14 172 THR A O 1
ATOM 1285 N N . THR A 1 175 ? 26.081 25.920 7.617 1.00 15.79 173 THR A N 1
ATOM 1286 C CA . THR A 1 175 ? 27.168 26.599 6.915 1.00 15.53 173 THR A CA 1
ATOM 1287 C C . THR A 1 175 ? 27.309 28.055 7.325 1.00 14.88 173 THR A C 1
ATOM 1288 O O . THR A 1 175 ? 28.387 28.628 7.146 1.00 15.42 173 THR A O 1
ATOM 1292 N N . HIS A 1 176 ? 26.255 28.670 7.868 1.00 14.89 174 HIS A N 1
ATOM 1293 C CA . HIS A 1 176 ? 26.347 30.066 8.284 1.00 15.25 174 HIS A CA 1
ATOM 1294 C C . HIS A 1 176 ? 27.329 30.267 9.429 1.00 14.77 174 HIS A C 1
ATOM 1295 O O . HIS A 1 176 ? 27.670 31.414 9.735 1.00 15.07 174 HIS A O 1
ATOM 1302 N N . LEU A 1 177 ? 27.797 29.192 10.055 1.00 14.12 175 LEU A N 1
ATOM 1303 C CA . LEU A 1 177 ? 28.811 29.294 11.096 1.00 13.71 175 LEU A CA 1
ATOM 1304 C C . LEU A 1 177 ? 30.230 29.145 10.545 1.00 14.38 175 LEU A C 1
ATOM 1305 O O . LEU A 1 177 ? 31.194 29.097 11.327 1.00 14.86 175 LEU A O 1
ATOM 1310 N N . TRP A 1 178 ? 30.374 29.125 9.216 1.00 13.96 176 TRP A N 1
ATOM 1311 C CA . TRP A 1 178 ? 31.698 29.014 8.614 1.00 14.00 176 TRP A CA 1
ATOM 1312 C C . TRP A 1 178 ? 32.652 30.102 9.074 1.00 14.22 176 TRP A C 1
ATOM 1313 O O . TRP A 1 178 ? 33.822 29.775 9.345 1.00 14.06 176 TRP A O 1
ATOM 1324 N N . PRO A 1 179 ? 32.247 31.371 9.209 1.00 14.70 177 PRO A N 1
ATOM 1325 C CA . PRO A 1 179 ? 33.199 32.386 9.686 1.00 14.96 177 PRO A CA 1
ATOM 1326 C C . PRO A 1 179 ? 33.749 32.098 11.067 1.00 14.51 177 PRO A C 1
ATOM 1327 O O . PRO A 1 179 ? 34.844 32.583 11.387 1.00 16.34 177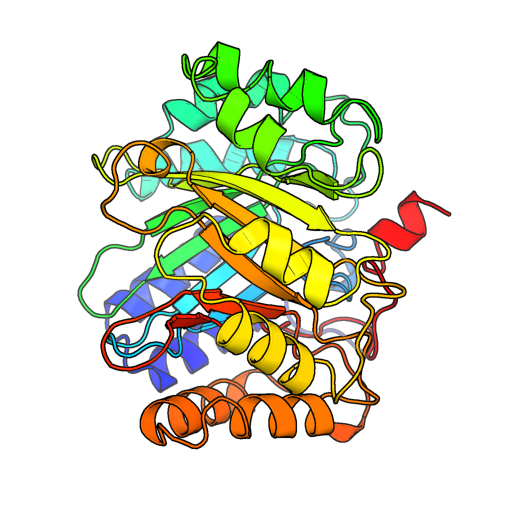 PRO A O 1
ATOM 1331 N N . VAL A 1 180 ? 33.031 31.329 11.891 1.00 13.88 178 VAL A N 1
ATOM 1332 C CA . VAL A 1 180 ? 33.573 30.916 13.184 1.00 14.37 178 VAL A CA 1
ATOM 1333 C C . VAL A 1 180 ? 34.798 30.043 12.966 1.00 16.65 178 VAL A C 1
ATOM 1334 O O . VAL A 1 180 ? 35.840 30.220 13.612 1.00 16.49 178 VAL A O 1
ATOM 1338 N N . VAL A 1 181 ? 34.687 29.083 12.040 1.00 13.68 179 VAL A N 1
ATOM 1339 C CA . VAL A 1 181 ? 35.820 28.229 11.684 1.00 14.00 179 VAL A CA 1
ATOM 1340 C C . VAL A 1 181 ? 36.962 29.075 11.134 1.00 14.90 179 VAL A C 1
ATOM 1341 O O . VAL A 1 181 ? 38.122 28.930 11.544 1.00 17.01 179 VAL A O 1
ATOM 1345 N N . GLN A 1 182 ? 36.652 29.969 10.193 1.00 14.61 180 GLN A N 1
ATOM 1346 C CA . GLN A 1 182 ? 37.693 30.731 9.513 1.00 16.28 180 GLN A CA 1
ATOM 1347 C C . GLN A 1 182 ? 38.448 31.637 10.471 1.00 22.23 180 GLN A C 1
ATOM 1348 O O . GLN A 1 182 ? 39.679 31.740 10.400 1.00 19.70 180 GLN A O 1
ATOM 1354 N N . ALA A 1 183 ? 37.721 32.351 11.337 1.00 17.95 181 ALA A N 1
ATOM 1355 C CA . ALA A 1 183 ? 38.368 33.304 12.232 1.00 17.59 181 ALA A CA 1
ATOM 1356 C C . ALA A 1 183 ? 39.256 32.613 13.249 1.00 16.47 181 ALA A C 1
ATOM 1357 O O . ALA A 1 183 ? 40.178 33.241 13.783 1.00 19.63 181 ALA A O 1
ATOM 1359 N N . HIS A 1 184 ? 38.991 31.337 13.530 1.00 15.78 182 HIS A N 1
ATOM 1360 C CA . HIS A 1 184 ? 39.811 30.561 14.445 1.00 15.81 182 HIS A CA 1
ATOM 1361 C C . HIS A 1 184 ? 41.203 30.295 13.879 1.00 20.33 182 HIS A C 1
ATOM 1362 O O . HIS A 1 184 ? 42.134 30.013 14.643 1.00 20.99 182 HIS A O 1
ATOM 1369 N N . VAL A 1 185 ? 41.366 30.391 12.563 1.00 17.44 183 VAL A N 1
ATOM 1370 C CA . VAL A 1 185 ? 42.660 30.229 11.913 1.00 19.74 183 VAL A CA 1
ATOM 1371 C C . VAL A 1 185 ? 43.361 31.584 11.914 1.00 22.17 183 VAL A C 1
ATOM 1372 O O . VAL A 1 185 ? 42.958 32.500 11.191 1.00 26.01 183 VAL A O 1
ATOM 1376 N N . HIS A 1 186 ? 44.413 31.720 12.725 1.00 20.21 184 HIS A N 1
ATOM 1377 C CA . HIS A 1 186 ? 45.205 32.946 12.749 1.00 19.38 184 HIS A CA 1
ATOM 1378 C C . HIS A 1 186 ? 46.492 32.851 11.943 1.00 21.93 184 HIS A C 1
ATOM 1379 O O . HIS A 1 186 ? 47.010 33.889 11.512 1.00 24.90 184 HIS A O 1
ATOM 1386 N N . ARG A 1 187 ? 47.019 31.647 11.726 1.00 21.05 185 ARG A N 1
ATOM 1387 C CA . ARG A 1 187 ? 48.237 31.439 10.942 1.00 22.44 185 ARG A CA 1
ATOM 1388 C C . ARG A 1 187 ? 47.912 30.428 9.845 1.00 23.79 185 ARG A C 1
ATOM 1389 O O . ARG A 1 187 ? 47.844 29.222 10.103 1.00 21.86 185 ARG A O 1
ATOM 1397 N N . ALA A 1 188 ? 47.711 30.916 8.624 1.00 24.45 186 ALA A N 1
ATOM 1398 C CA . ALA A 1 188 ? 47.287 30.046 7.535 1.00 24.04 186 ALA A CA 1
ATOM 1399 C C . ALA A 1 188 ? 48.303 28.935 7.316 1.00 23.41 186 ALA A C 1
ATOM 1400 O O . ALA A 1 188 ? 49.512 29.179 7.282 1.00 25.28 186 ALA A O 1
ATOM 1402 N N . GLY A 1 189 ? 47.805 27.704 7.178 1.00 24.87 187 GLY A N 1
ATOM 1403 C CA . GLY A 1 189 ? 48.637 26.539 6.977 1.00 22.91 187 GLY A CA 1
ATOM 1404 C C . GLY A 1 189 ? 49.145 25.883 8.245 1.00 23.84 187 GLY A C 1
ATOM 1405 O O . GLY A 1 189 ? 49.571 24.724 8.200 1.00 26.07 187 GLY A O 1
ATOM 1406 N N . GLU A 1 190 ? 49.116 26.591 9.371 1.00 20.89 188 GLU A N 1
ATOM 1407 C CA . GLU A 1 190 ? 49.632 26.077 10.630 1.00 18.94 188 GLU A CA 1
ATOM 1408 C C . GLU A 1 190 ? 48.552 25.864 11.676 1.00 18.20 188 GLU A C 1
ATOM 1409 O O . GLU A 1 190 ? 48.737 25.038 12.574 1.00 17.57 188 GLU A O 1
ATOM 1415 N N . ASP A 1 191 ? 47.438 26.583 11.580 1.00 17.42 189 ASP A N 1
ATOM 1416 C CA . ASP A 1 191 ? 46.243 26.336 12.372 1.00 16.91 189 ASP A CA 1
ATOM 1417 C C . ASP A 1 191 ? 45.276 25.561 11.485 1.00 17.86 189 ASP A C 1
ATOM 1418 O O . ASP A 1 191 ? 44.796 26.094 10.478 1.00 20.23 189 ASP A O 1
ATOM 1423 N N . VAL A 1 192 ? 44.976 24.317 11.852 1.00 16.32 190 VAL A N 1
ATOM 1424 C CA . VAL A 1 192 ? 44.192 23.471 10.949 1.00 17.73 190 VAL A CA 1
ATOM 1425 C C . VAL A 1 192 ? 43.120 22.682 11.687 1.00 15.43 190 VAL A C 1
ATOM 1426 O O . VAL A 1 192 ? 43.387 22.118 12.759 1.00 15.39 190 VAL A O 1
ATOM 1430 N N . PRO A 1 193 ? 41.915 22.581 11.141 1.00 14.01 191 PRO A N 1
ATOM 1431 C CA . PRO A 1 193 ? 40.890 21.749 11.776 1.00 13.99 191 PRO A CA 1
ATOM 1432 C C . PRO A 1 193 ? 41.189 20.283 11.504 1.00 13.49 191 PRO A C 1
ATOM 1433 O O . PRO A 1 1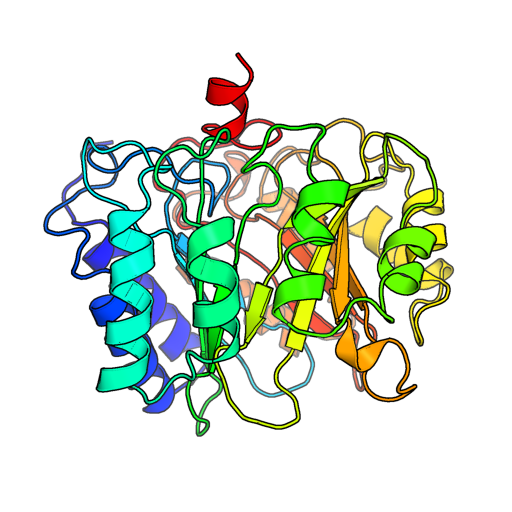93 ? 41.610 19.909 10.404 1.00 14.97 191 PRO A O 1
ATOM 1437 N N . PHE A 1 194 ? 40.992 19.444 12.519 1.00 12.45 192 PHE A N 1
ATOM 1438 C CA . PHE A 1 194 ? 41.330 18.033 12.348 1.00 12.70 192 PHE A CA 1
ATOM 1439 C C . PHE A 1 194 ? 40.290 17.055 12.869 1.00 11.53 192 PHE A C 1
ATOM 1440 O O . PHE A 1 194 ? 40.326 15.888 12.466 1.00 12.08 192 PHE A O 1
ATOM 1448 N N . LEU A 1 195 ? 39.372 17.465 13.736 1.00 12.27 193 LEU A N 1
ATOM 1449 C CA . LEU A 1 195 ? 38.337 16.587 14.261 1.00 12.23 193 LEU A CA 1
ATOM 1450 C C . LEU A 1 195 ? 37.036 17.364 14.346 1.00 12.81 193 LEU A C 1
ATOM 1451 O O . LEU A 1 195 ? 37.022 18.598 14.446 1.00 11.60 193 LEU A O 1
ATOM 1456 N N . LEU A 1 196 ? 35.937 16.614 14.317 1.00 11.63 194 LEU A N 1
ATOM 1457 C CA A LEU A 1 196 ? 34.589 17.141 14.489 0.42 12.27 194 LEU A CA 1
ATOM 1458 C CA B LEU A 1 196 ? 34.594 17.145 14.495 0.58 12.34 194 LEU A CA 1
ATOM 1459 C C . LEU A 1 196 ? 33.863 16.202 15.438 1.00 12.29 194 LEU A C 1
ATOM 1460 O O . LEU A 1 196 ? 33.909 14.983 15.254 1.00 13.84 194 LEU A O 1
ATOM 1469 N N . SER A 1 197 ? 33.201 16.744 16.460 1.00 11.46 195 SER A N 1
ATOM 1470 C CA . SER A 1 197 ? 32.460 15.885 17.376 1.00 11.38 195 SER A CA 1
ATOM 1471 C C . SER A 1 197 ? 30.994 16.287 17.480 1.00 12.13 195 SER A C 1
ATOM 1472 O O . SER A 1 197 ? 30.601 17.438 17.236 1.00 11.99 195 SER A O 1
ATOM 1475 N N . LEU A 1 198 ? 30.193 15.291 17.855 1.00 11.74 196 LEU A N 1
ATOM 1476 C CA . LEU A 1 198 ? 28.775 15.453 18.148 1.00 12.92 196 LEU A CA 1
ATOM 1477 C C . LEU A 1 198 ? 28.475 14.917 19.537 1.00 12.78 196 LEU A C 1
ATOM 1478 O O . LEU A 1 198 ? 28.868 13.793 19.869 1.00 13.53 196 LEU A O 1
ATOM 1483 N N . ASP A 1 199 ? 27.733 15.694 20.325 1.00 12.86 197 ASP A N 1
ATOM 1484 C CA . ASP A 1 199 ? 26.965 15.113 21.420 1.00 13.38 197 ASP A CA 1
ATOM 1485 C C . ASP A 1 199 ? 25.811 14.330 20.803 1.00 13.27 197 ASP A C 1
ATOM 1486 O O . ASP A 1 199 ? 25.027 14.885 20.023 1.00 14.35 197 ASP A O 1
ATOM 1491 N N . LEU A 1 200 ? 25.699 13.047 21.145 1.00 13.88 198 LEU A N 1
ATOM 1492 C CA . LEU A 1 200 ? 24.693 12.166 20.545 1.00 13.99 198 LEU A CA 1
ATOM 1493 C C . LEU A 1 200 ? 23.392 12.262 21.340 1.00 15.31 198 LEU A C 1
ATOM 1494 O O . LEU A 1 200 ? 22.954 11.337 22.026 1.00 16.83 198 LEU A O 1
ATOM 1499 N N . SER A 1 201 ? 22.771 13.433 21.232 1.00 16.97 199 SER A N 1
ATOM 1500 C CA . SER A 1 201 ? 21.627 13.772 22.060 1.00 18.12 199 SER A CA 1
ATOM 1501 C C . SER A 1 201 ? 20.760 14.771 21.316 1.00 20.54 199 SER A C 1
ATOM 1502 O O . SER A 1 201 ? 21.257 15.576 20.526 1.00 21.49 199 SER A O 1
ATOM 1505 N N . ASP A 1 202 ? 19.455 14.706 21.573 1.00 24.41 200 ASP A N 1
ATOM 1506 C CA . ASP A 1 202 ? 18.506 15.669 21.032 1.00 30.55 200 ASP A CA 1
ATOM 1507 C C . ASP A 1 202 ? 18.272 16.850 21.964 1.00 30.49 200 ASP A C 1
ATOM 1508 O O . ASP A 1 202 ? 17.416 17.693 21.675 1.00 36.57 200 ASP A O 1
ATOM 1513 N N . ASP A 1 203 ? 19.003 16.922 23.074 1.00 27.81 201 ASP A N 1
ATOM 1514 C CA . ASP A 1 203 ? 18.858 18.026 24.005 1.00 29.81 201 ASP A CA 1
ATOM 1515 C C . ASP A 1 203 ? 19.209 19.339 23.306 1.00 30.43 201 ASP A C 1
ATOM 1516 O O . ASP A 1 203 ? 20.074 19.373 22.426 1.00 27.60 201 ASP A O 1
ATOM 1521 N N . PRO A 1 204 ? 18.553 20.439 23.677 1.00 31.91 202 PRO A N 1
ATOM 1522 C CA . PRO A 1 204 ? 18.905 21.731 23.070 1.00 27.57 202 PRO A CA 1
ATOM 1523 C C . PRO A 1 204 ? 20.349 22.145 23.300 1.00 30.61 202 PRO A C 1
ATOM 1524 O O . PRO A 1 204 ? 20.859 22.986 22.550 1.00 35.29 202 PRO A O 1
ATOM 1528 N N . ALA A 1 205 ? 21.026 21.582 24.299 1.00 26.76 203 ALA A N 1
ATOM 1529 C CA . ALA A 1 205 ? 22.423 21.893 24.571 1.00 31.24 203 ALA A CA 1
ATOM 1530 C C . ALA A 1 205 ? 23.398 21.005 23.808 1.00 28.31 203 ALA A C 1
ATOM 1531 O O . ALA A 1 205 ? 24.611 21.139 24.000 1.00 30.14 203 ALA A O 1
ATOM 1533 N N . ALA A 1 206 ? 22.907 20.109 22.953 1.00 21.07 204 ALA A N 1
ATOM 1534 C CA . ALA A 1 206 ? 23.790 19.195 22.237 1.00 19.04 204 ALA A CA 1
ATOM 1535 C C . ALA A 1 206 ? 24.706 19.967 21.296 1.00 17.51 204 ALA A C 1
ATOM 1536 O O . ALA A 1 206 ? 24.252 20.794 20.498 1.00 20.15 204 ALA A O 1
ATOM 1538 N N . ARG A 1 207 ? 25.998 19.669 21.363 1.00 14.42 205 ARG A N 1
ATOM 1539 C CA . ARG A 1 207 ? 27.008 20.460 20.678 1.00 14.43 205 ARG A CA 1
ATOM 1540 C C . ARG A 1 207 ? 27.502 19.806 19.393 1.00 13.02 205 ARG A C 1
ATOM 1541 O O . ARG A 1 207 ? 27.511 18.575 19.249 1.00 14.29 205 ARG A O 1
ATOM 1549 N N . VAL A 1 208 ? 27.957 20.664 18.481 1.00 13.24 206 VAL A N 1
ATOM 1550 C CA . VAL A 1 208 ? 28.788 20.308 17.339 1.00 13.62 206 VAL A CA 1
ATOM 1551 C C . VAL A 1 208 ? 30.102 21.054 17.533 1.00 14.67 206 VAL A C 1
ATOM 1552 O O . VAL A 1 208 ? 30.115 22.291 17.548 1.00 13.99 206 VAL A O 1
ATOM 1556 N N . LYS A 1 209 ? 31.206 20.318 17.695 1.00 12.06 207 LYS A N 1
ATOM 1557 C CA . LYS A 1 209 ? 32.487 20.936 18.018 1.00 13.63 207 LYS A CA 1
ATOM 1558 C C . LYS A 1 209 ? 33.499 20.680 16.916 1.00 11.82 207 LYS A C 1
ATOM 1559 O O . LYS A 1 209 ? 33.553 19.579 16.356 1.00 12.30 207 LYS A O 1
ATOM 1565 N N . VAL A 1 210 ? 34.303 21.693 16.610 1.00 11.90 208 VAL A N 1
ATOM 1566 C CA . VAL A 1 210 ? 35.408 21.579 15.663 1.00 12.28 208 VAL A CA 1
ATOM 1567 C C . VAL A 1 210 ? 36.712 21.759 16.426 1.00 11.61 208 VAL A C 1
ATOM 1568 O O . VAL A 1 210 ? 36.874 22.735 17.173 1.00 12.46 208 VAL A O 1
ATOM 1572 N N . TYR A 1 211 ? 37.637 20.826 16.238 1.00 10.40 209 TYR A N 1
ATOM 1573 C CA . TYR A 1 211 ? 38.912 20.817 16.939 1.00 10.45 209 TYR A CA 1
ATOM 1574 C C . TYR A 1 211 ? 40.006 21.205 15.960 1.00 10.75 209 TYR A C 1
ATOM 1575 O O . TYR A 1 211 ? 39.991 20.774 14.798 1.00 11.82 209 TYR A O 1
ATOM 1584 N N . PHE A 1 212 ? 40.956 22.005 16.438 1.00 11.68 210 PHE A N 1
ATOM 1585 C CA . PHE A 1 212 ? 42.031 22.547 15.621 1.00 11.41 210 PHE A CA 1
ATOM 1586 C C . PHE A 1 212 ? 43.373 22.217 16.244 1.00 11.94 210 PHE A C 1
ATOM 1587 O O . PHE A 1 212 ? 43.508 22.194 17.471 1.00 11.79 210 PHE A O 1
ATOM 1595 N N . ARG A 1 213 ? 44.364 21.992 15.383 1.00 11.97 211 ARG A N 1
ATOM 1596 C CA . ARG A 1 213 ? 45.762 21.878 15.775 1.00 12.34 211 ARG A CA 1
ATOM 1597 C C . ARG A 1 213 ? 46.484 23.175 15.438 1.00 12.92 211 ARG A C 1
ATOM 1598 O O . ARG A 1 213 ? 46.218 23.789 14.397 1.00 14.34 211 ARG A O 1
ATOM 1606 N N . HIS A 1 214 ? 47.401 23.581 16.315 1.00 13.20 212 HIS A N 1
ATOM 1607 C CA . HIS A 1 214 ? 48.222 24.778 16.131 1.00 13.86 212 HIS A CA 1
ATOM 1608 C C . HIS A 1 214 ? 49.668 24.311 16.102 1.00 14.41 212 HIS A C 1
ATOM 1609 O O . HIS A 1 214 ? 50.296 24.118 17.146 1.00 14.48 212 HIS A O 1
ATOM 1616 N N . PHE A 1 215 ? 50.176 24.086 14.894 1.00 14.87 213 PHE A N 1
ATOM 1617 C CA . PHE A 1 215 ? 51.538 23.603 14.705 1.00 15.52 213 PHE A CA 1
ATOM 1618 C C . PHE A 1 215 ? 52.520 24.754 14.833 1.00 16.34 213 PHE A C 1
ATOM 1619 O O . PHE A 1 215 ? 52.249 25.872 14.385 1.00 17.10 213 PHE A O 1
ATOM 1627 N N . ALA A 1 216 ? 53.668 24.478 15.449 1.00 16.80 214 ALA A N 1
ATOM 1628 C CA . ALA A 1 216 ? 54.765 25.441 15.508 1.00 19.87 214 ALA A CA 1
ATOM 1629 C C . ALA A 1 216 ? 54.329 26.768 16.121 1.00 19.88 214 ALA A C 1
ATOM 1630 O O . ALA A 1 216 ? 54.839 27.827 15.756 1.00 24.33 214 ALA A O 1
ATOM 1632 N N . ALA A 1 217 ? 53.395 26.723 17.061 1.00 19.59 215 ALA A N 1
ATOM 1633 C CA . ALA A 1 217 ? 52.794 27.925 17.619 1.00 18.33 215 ALA A CA 1
ATOM 1634 C C . ALA A 1 217 ? 53.486 28.305 18.920 1.00 18.36 215 ALA A C 1
ATOM 1635 O O . ALA A 1 217 ? 53.838 27.442 19.729 1.00 22.23 215 ALA A O 1
ATOM 1637 N N . ASP A 1 218 ? 53.700 29.599 19.121 1.00 18.60 216 ASP A N 1
ATOM 1638 C CA . ASP A 1 218 ? 54.121 29.990 20.455 1.00 21.57 216 ASP A CA 1
ATOM 1639 C C . ASP A 1 218 ? 52.900 30.179 21.350 1.00 17.28 216 ASP A C 1
ATOM 1640 O O . ASP A 1 218 ? 51.762 30.264 20.887 1.00 18.26 216 ASP A O 1
ATOM 1645 N N . VAL A 1 219 ? 53.153 30.231 22.655 1.00 20.35 217 VAL A N 1
ATOM 1646 C CA . VAL A 1 219 ? 52.062 30.391 23.608 1.00 19.57 217 VAL A CA 1
ATOM 1647 C C . VAL A 1 219 ? 51.288 31.676 23.337 1.00 19.49 217 VAL A C 1
ATOM 1648 O O . VAL A 1 219 ? 50.060 31.714 23.471 1.00 20.28 217 VAL A O 1
ATOM 1652 N N . GLU A 1 220 ? 51.985 32.746 22.940 1.00 18.65 218 GLU A N 1
ATOM 1653 C CA . GLU A 1 220 ? 51.288 33.992 22.629 1.00 20.72 218 GLU A CA 1
ATOM 1654 C C . GLU A 1 220 ? 50.317 33.800 21.473 1.00 18.56 218 GLU A C 1
ATOM 1655 O O . GLU A 1 220 ? 49.235 34.399 21.450 1.00 19.59 218 GLU A O 1
ATOM 1657 N N . GLU A 1 221 ? 50.685 32.960 20.503 1.00 17.56 219 GLU A N 1
ATOM 1658 C CA . GLU A 1 221 ? 49.817 32.728 19.356 1.00 16.74 219 GLU A CA 1
ATOM 1659 C C . GLU A 1 221 ? 48.592 31.907 19.746 1.00 16.53 219 GLU A C 1
ATOM 1660 O O . GLU A 1 221 ? 47.486 32.172 19.267 1.00 17.84 219 GLU A O 1
ATOM 1666 N N . VAL A 1 222 ? 48.762 30.923 20.630 1.00 16.07 220 VAL A N 1
ATOM 1667 C CA . VAL A 1 222 ? 47.605 30.178 21.123 1.00 15.98 220 VAL A CA 1
ATOM 1668 C C . VAL A 1 222 ? 46.668 31.097 21.904 1.00 16.20 220 VAL A C 1
ATOM 1669 O O . VAL A 1 222 ? 45.444 31.057 21.725 1.00 15.70 220 VAL A O 1
ATOM 1673 N N . ALA A 1 223 ? 47.228 31.956 22.762 1.00 15.40 221 ALA A N 1
ATOM 1674 C CA . ALA A 1 223 ? 46.404 32.921 23.482 1.00 15.13 221 ALA A CA 1
ATOM 1675 C C . ALA A 1 223 ? 45.666 33.841 22.518 1.00 17.89 221 ALA A C 1
ATOM 1676 O O . ALA A 1 223 ? 44.500 34.189 22.747 1.00 17.31 221 ALA A O 1
ATOM 1678 N N . ALA A 1 224 ? 46.325 34.239 21.423 1.00 16.69 222 ALA A N 1
ATOM 1679 C CA . ALA A 1 224 ? 45.676 35.111 20.447 1.00 17.43 222 ALA A CA 1
ATOM 1680 C C . ALA A 1 224 ? 44.489 34.425 19.782 1.00 15.37 222 ALA A C 1
ATOM 1681 O O . ALA A 1 224 ? 43.472 35.067 19.499 1.00 18.53 222 ALA A O 1
ATOM 1683 N N . VAL A 1 225 ? 44.599 33.121 19.517 1.00 15.18 223 VAL A N 1
ATOM 1684 C CA . VAL A 1 225 ? 43.464 32.372 18.983 1.00 18.08 223 VAL A CA 1
ATOM 1685 C C . VAL A 1 225 ? 42.281 32.419 19.943 1.00 17.08 223 VAL A C 1
ATOM 1686 O O . VAL A 1 225 ? 41.130 32.586 19.527 1.00 17.68 223 VAL A O 1
ATOM 1690 N N . LEU A 1 226 ? 42.538 32.224 21.231 1.00 14.82 224 LEU A N 1
ATOM 1691 C CA . LEU A 1 226 ? 41.458 32.036 22.195 1.00 14.49 224 LEU A CA 1
ATOM 1692 C C . LEU A 1 226 ? 40.881 33.338 22.746 1.00 13.99 224 LEU A C 1
ATOM 1693 O O . LEU A 1 226 ? 39.735 33.323 23.215 1.00 13.99 224 LEU A O 1
ATOM 1698 N N . LYS A 1 227 ? 41.621 34.453 22.649 1.00 15.12 225 LYS A N 1
ATOM 1699 C CA . LYS A 1 227 ? 41.275 35.689 23.359 1.00 15.01 225 LYS A CA 1
ATOM 1700 C C . LYS A 1 227 ? 39.834 36.126 23.121 1.00 18.83 225 LYS A C 1
ATOM 1701 O O . LYS A 1 227 ? 39.149 36.575 24.053 1.00 18.84 225 LYS A O 1
ATOM 1707 N N . ALA A 1 228 ? 39.360 36.031 21.880 1.00 17.48 226 ALA A N 1
ATOM 1708 C CA . ALA A 1 228 ? 38.042 36.572 21.571 1.00 19.04 226 ALA A CA 1
ATOM 1709 C C . ALA A 1 228 ? 36.891 35.731 22.116 1.00 17.34 226 ALA A C 1
ATOM 1710 O O . ALA A 1 228 ? 35.748 36.202 22.104 1.00 19.02 226 ALA A O 1
ATOM 1712 N N . TYR A 1 229 ? 37.148 34.526 22.599 1.00 14.00 227 TYR A N 1
ATOM 1713 C CA . TYR A 1 229 ? 36.059 33.774 23.210 1.00 13.99 227 TYR A CA 1
ATOM 1714 C C . TYR A 1 229 ? 35.889 34.204 24.665 1.00 13.97 227 TYR A C 1
ATOM 1715 O O . TYR A 1 229 ? 36.879 34.373 25.381 1.00 15.66 227 TYR A O 1
ATOM 1724 N N . PRO A 1 230 ? 34.654 34.395 25.118 1.00 14.15 228 PRO A N 1
ATOM 1725 C CA . PRO A 1 230 ? 34.428 34.908 26.473 1.00 14.55 228 PRO A CA 1
ATOM 1726 C C . PRO A 1 230 ? 35.205 34.138 27.531 1.00 14.86 228 PRO A C 1
ATOM 1727 O O . PRO A 1 230 ? 35.130 32.908 27.626 1.00 15.43 228 PRO A O 1
ATOM 1731 N N . GLY A 1 231 ? 35.963 34.884 28.331 1.00 14.80 229 GLY A N 1
ATOM 1732 C CA . GLY A 1 231 ? 36.659 34.328 29.471 1.00 15.10 229 GLY A CA 1
ATOM 1733 C C . GLY A 1 231 ? 38.094 33.912 29.235 1.00 14.60 229 GLY A C 1
ATOM 1734 O O . GLY A 1 231 ? 38.801 33.639 30.217 1.00 14.90 229 GLY A O 1
ATOM 1735 N N . PHE A 1 232 ? 38.553 33.838 27.982 1.00 14.34 230 PHE A N 1
ATOM 1736 C CA . PHE A 1 232 ? 39.903 33.354 27.686 1.00 14.20 230 PHE A CA 1
ATOM 1737 C C . PHE A 1 232 ? 40.929 34.480 27.812 1.00 14.78 230 PHE A C 1
ATOM 1738 O O . PHE A 1 232 ? 41.587 34.891 26.857 1.00 14.91 230 PHE A O 1
ATOM 1746 N N . GLU A 1 233 ? 41.060 34.966 29.038 1.00 15.20 231 GLU A N 1
ATOM 1747 C CA . GLU A 1 233 ? 41.950 36.076 29.341 1.00 15.85 231 GLU A CA 1
ATOM 1748 C C . GLU A 1 233 ? 43.378 35.706 28.947 1.00 15.88 231 GLU A C 1
ATOM 1749 O O . GLU A 1 233 ? 43.912 34.709 29.457 1.00 15.67 231 GLU A O 1
ATOM 1755 N N . PRO A 1 234 ? 44.028 36.461 28.050 1.00 16.09 232 PRO A N 1
ATOM 1756 C CA . PRO A 1 234 ? 45.347 36.013 27.552 1.00 15.93 232 PRO A CA 1
ATOM 1757 C C . PRO A 1 234 ? 46.373 35.747 28.640 1.00 18.31 232 PRO A C 1
ATOM 1758 O O . PRO A 1 234 ? 47.101 34.747 28.556 1.00 17.25 232 PRO A O 1
ATOM 1762 N N . GLY A 1 235 ? 46.468 36.598 29.658 1.00 17.10 233 GLY A N 1
ATOM 1763 C CA . GLY A 1 235 ? 47.460 36.362 30.695 1.00 17.45 233 GLY A CA 1
ATOM 1764 C C . GLY A 1 235 ? 47.252 35.044 31.413 1.00 17.52 233 GLY A C 1
ATOM 1765 O O . GLY A 1 235 ? 48.220 34.373 31.793 1.00 18.48 233 GLY A O 1
ATOM 1766 N N . GLU A 1 236 ? 45.994 34.639 31.593 1.00 16.07 234 GLU A N 1
ATOM 1767 C CA . GLU A 1 236 ? 45.710 33.376 32.261 1.00 15.62 234 GLU A CA 1
ATOM 1768 C C . GLU A 1 236 ? 45.972 32.198 31.334 1.00 15.67 234 GLU A C 1
ATOM 1769 O O . GLU A 1 236 ? 46.486 31.163 31.773 1.00 15.59 234 GLU A O 1
ATOM 1775 N N . VAL A 1 237 ? 45.628 32.343 30.052 1.00 14.32 235 VAL A N 1
ATOM 1776 C CA . VAL A 1 237 ? 45.870 31.288 29.073 1.00 14.22 235 VAL A CA 1
ATOM 1777 C C . VAL A 1 237 ? 47.364 31.074 28.876 1.00 14.73 235 VAL A C 1
ATOM 1778 O O . VAL A 1 237 ? 47.845 29.933 28.856 1.00 14.49 235 VAL A O 1
ATOM 1782 N N . ARG A 1 238 ? 48.118 32.160 28.709 1.00 15.09 236 ARG A N 1
ATOM 1783 C CA . ARG A 1 238 ? 49.566 32.019 28.562 1.00 16.94 236 ARG A CA 1
ATOM 1784 C C . ARG A 1 238 ? 50.190 31.384 29.798 1.00 17.29 236 ARG A C 1
ATOM 1785 O O . ARG A 1 238 ? 51.040 30.489 29.682 1.00 16.18 236 ARG A O 1
ATOM 1793 N N . ALA A 1 239 ? 49.788 31.829 30.992 1.00 17.03 237 ALA A N 1
ATOM 1794 C CA . ALA A 1 239 ? 50.362 31.262 32.208 1.00 17.35 237 ALA A CA 1
ATOM 1795 C C . ALA A 1 239 ? 50.063 29.773 32.317 1.00 16.86 237 ALA A C 1
ATOM 1796 O O . ALA A 1 239 ? 50.941 28.982 32.687 1.00 16.58 237 ALA A O 1
ATOM 1798 N N . PHE A 1 240 ? 48.834 29.365 31.994 1.00 14.90 238 PHE A N 1
ATOM 1799 C CA . PHE A 1 240 ? 48.477 27.952 32.075 1.00 13.66 238 PHE A CA 1
ATOM 1800 C C . PHE A 1 240 ? 49.296 27.128 31.089 1.00 13.90 238 PHE A C 1
ATOM 1801 O O . PHE A 1 240 ? 49.802 26.052 31.432 1.00 14.01 238 PHE A O 1
ATOM 1809 N N . CYS A 1 241 ? 49.423 27.606 29.846 1.00 14.09 239 CYS A N 1
ATOM 1810 C CA . CYS A 1 241 ? 50.262 26.912 28.870 1.00 14.92 239 CYS A CA 1
ATOM 1811 C C . CYS A 1 241 ? 51.688 26.762 29.378 1.00 14.05 239 CYS A C 1
ATOM 1812 O O . CYS A 1 241 ? 52.287 25.687 29.271 1.00 15.16 239 CYS A O 1
ATOM 1815 N N . LYS A 1 242 ? 52.260 27.834 29.916 1.00 13.91 240 LYS A N 1
ATOM 1816 C CA . LYS A 1 242 ? 53.645 27.753 30.367 1.00 14.61 240 LYS A CA 1
ATOM 1817 C C . LYS A 1 242 ? 53.793 26.805 31.549 1.00 15.73 240 LYS A C 1
ATOM 1818 O O . LYS A 1 242 ? 54.770 26.050 31.619 1.00 16.77 240 LYS A O 1
ATOM 1824 N N . VAL A 1 243 ? 52.834 26.812 32.480 1.00 14.24 241 VAL A N 1
ATOM 1825 C CA . VAL A 1 243 ? 52.853 25.825 33.560 1.00 14.47 241 VAL A CA 1
ATOM 1826 C C . VAL A 1 243 ? 52.870 24.416 32.981 1.00 13.60 241 VAL A C 1
ATOM 1827 O O . VAL A 1 243 ? 53.736 23.598 33.306 1.00 13.83 241 VAL A O 1
ATOM 1831 N N . MET A 1 244 ? 51.922 24.119 32.093 1.00 12.95 242 MET A N 1
ATOM 1832 C CA . MET A 1 244 ? 51.757 22.755 31.609 1.00 12.51 242 MET A CA 1
ATOM 1833 C C . MET A 1 244 ? 52.830 22.340 30.612 1.00 12.66 242 MET A C 1
ATOM 1834 O O . MET A 1 244 ? 52.960 21.139 30.340 1.00 12.52 242 MET A O 1
ATOM 1839 N N . MET A 1 245 ? 53.595 23.291 30.076 1.00 13.10 243 MET A N 1
ATOM 1840 C CA A MET A 1 245 ? 54.720 23.071 29.179 0.49 13.52 243 MET A CA 1
ATOM 1841 C CA B MET A 1 245 ? 54.713 22.942 29.211 0.51 13.49 243 MET A CA 1
ATOM 1842 C C . MET A 1 245 ? 56.063 23.149 29.887 1.00 14.34 243 MET A C 1
ATOM 1843 O O . MET A 1 245 ? 57.100 23.136 29.216 1.00 15.06 243 MET A O 1
ATOM 1852 N N . GLY A 1 246 ? 56.074 23.304 31.207 1.00 14.52 244 GLY A N 1
ATOM 1853 C CA . GLY A 1 246 ? 57.348 23.418 31.907 1.00 15.41 244 GLY A CA 1
ATOM 1854 C C . GLY A 1 246 ? 58.152 24.636 31.511 1.00 16.27 244 GLY A C 1
ATOM 1855 O O . GLY A 1 246 ? 59.384 24.568 31.433 1.00 17.13 244 GLY A O 1
ATOM 1856 N N . GLY A 1 247 ? 57.478 25.759 31.264 1.00 16.19 245 GLY A N 1
ATOM 1857 C CA . GLY A 1 247 ? 58.151 26.995 30.943 1.00 18.18 245 GLY A CA 1
ATOM 1858 C C . GLY A 1 247 ? 58.475 27.184 29.480 1.00 18.82 245 GLY A C 1
ATOM 1859 O O . GLY A 1 247 ? 58.963 28.259 29.106 1.00 21.94 245 GLY A O 1
ATOM 1860 N N . ARG A 1 248 ? 58.232 26.181 28.642 1.00 18.75 246 ARG A N 1
ATOM 1861 C CA . ARG A 1 248 ? 58.458 26.337 27.215 1.00 19.43 246 ARG A CA 1
ATOM 1862 C C . ARG A 1 248 ? 57.456 27.325 26.634 1.00 19.34 246 ARG A C 1
ATOM 1863 O O . ARG A 1 248 ? 56.299 27.405 27.063 1.00 21.30 246 ARG A O 1
ATOM 1871 N N . ARG A 1 249 ? 57.914 28.078 25.641 1.00 23.60 247 ARG A N 1
ATOM 1872 C CA . ARG A 1 249 ? 57.087 29.075 24.982 1.00 24.71 247 ARG A CA 1
ATOM 1873 C C . ARG A 1 249 ? 56.565 28.621 23.626 1.00 27.85 247 ARG A C 1
ATOM 1874 O O . ARG A 1 249 ? 55.714 29.308 23.052 1.00 28.03 247 ARG A O 1
ATOM 1876 N N . ARG A 1 250 ? 57.038 27.487 23.107 1.00 24.81 248 ARG A N 1
ATOM 1877 C CA . ARG A 1 250 ? 56.703 27.048 21.757 1.00 25.68 248 ARG A CA 1
ATOM 1878 C C . ARG A 1 250 ? 56.226 25.604 21.759 1.00 20.73 248 ARG A C 1
ATOM 1879 O O . ARG A 1 250 ? 56.854 24.735 22.372 1.00 21.19 248 ARG A O 1
ATOM 1887 N N . PHE A 1 251 ? 55.125 25.354 21.051 1.00 19.46 249 PHE A N 1
ATOM 1888 C CA . PHE A 1 251 ? 54.685 23.998 20.724 1.00 18.59 249 PHE A CA 1
ATOM 1889 C C . PHE A 1 251 ? 55.495 23.516 19.521 1.00 20.58 249 PHE A C 1
ATOM 1890 O O . PHE A 1 251 ? 55.045 23.532 18.374 1.00 24.00 249 PHE A O 1
ATOM 1898 N N . SER A 1 252 ? 56.725 23.076 19.800 1.00 20.34 250 SER A N 1
ATOM 1899 C CA . SER A 1 252 ? 57.711 22.845 18.750 1.00 21.16 250 SER A CA 1
ATOM 1900 C C . SER A 1 252 ? 57.556 21.503 18.043 1.00 20.69 250 SER A C 1
ATOM 1901 O O . SER A 1 252 ? 58.101 21.333 16.947 1.00 26.30 250 SER A O 1
ATOM 1904 N N . ASP A 1 253 ? 56.859 20.537 18.637 1.00 20.31 251 ASP A N 1
ATOM 1905 C CA . ASP A 1 253 ? 56.569 19.307 17.907 1.00 20.57 251 ASP A CA 1
ATOM 1906 C C . ASP A 1 253 ? 55.076 19.006 17.937 1.00 18.20 251 ASP A C 1
ATOM 1907 O O . ASP A 1 253 ? 54.362 19.253 16.959 1.00 21.97 251 ASP A O 1
ATOM 1912 N N . GLN A 1 254 ? 54.598 18.516 19.056 1.00 17.91 252 GLN A N 1
ATOM 1913 C CA . GLN A 1 254 ? 53.181 18.233 19.215 1.00 14.64 252 GLN A CA 1
ATOM 1914 C C . GLN A 1 254 ? 52.379 19.532 19.190 1.00 14.03 252 GLN A C 1
ATOM 1915 O O . GLN A 1 254 ? 52.647 20.439 19.990 1.00 15.57 252 GLN A O 1
ATOM 1921 N N . PRO A 1 255 ? 51.365 19.654 18.332 1.00 13.36 253 PRO A N 1
ATOM 1922 C CA . PRO A 1 255 ? 50.616 20.913 18.261 1.00 12.77 253 PRO A CA 1
ATOM 1923 C C . PRO A 1 255 ? 49.751 21.129 19.490 1.00 12.45 253 PRO A C 1
ATOM 1924 O O . PRO A 1 255 ? 49.258 20.188 20.117 1.00 12.88 253 PRO A O 1
ATOM 1928 N N . ALA A 1 256 ? 49.563 22.398 19.842 1.00 13.86 254 ALA A N 1
ATOM 1929 C CA . ALA A 1 256 ? 48.483 22.721 20.758 1.00 13.31 254 ALA A CA 1
ATOM 1930 C C . ALA A 1 256 ? 47.150 22.408 20.084 1.00 12.69 254 ALA A C 1
ATOM 1931 O O . ALA A 1 256 ? 47.039 22.419 18.858 1.00 13.61 254 ALA A O 1
ATOM 1933 N N . VAL A 1 257 ? 46.131 22.135 20.885 1.00 13.03 255 VAL A N 1
ATOM 1934 C CA . VAL A 1 257 ? 44.787 21.891 20.373 1.00 12.46 255 VAL A CA 1
ATOM 1935 C C . VAL A 1 257 ? 43.813 22.870 21.010 1.00 13.10 255 VAL A C 1
ATOM 1936 O O . VAL A 1 257 ? 43.895 23.152 22.211 1.00 12.85 255 VAL A O 1
ATOM 1940 N N . THR A 1 258 ? 42.895 23.391 20.201 1.00 12.24 256 THR A N 1
ATOM 1941 C CA . THR A 1 258 ? 41.756 24.146 20.703 1.00 12.54 256 THR A CA 1
ATOM 1942 C C . THR A 1 258 ? 40.507 23.610 20.027 1.00 12.75 256 THR A C 1
ATOM 1943 O O . THR A 1 258 ? 40.579 22.868 19.042 1.00 13.44 256 THR A O 1
ATOM 1947 N N . CYS A 1 259 ? 39.343 23.976 20.546 1.00 11.80 257 CYS A N 1
ATOM 1948 C CA . CYS A 1 259 ? 38.112 23.665 19.839 1.00 11.47 257 CYS A CA 1
ATOM 1949 C C . CYS A 1 259 ? 37.116 24.789 20.026 1.00 12.98 257 CYS A C 1
ATOM 1950 O O . CYS A 1 259 ? 37.251 25.648 20.909 1.00 14.33 257 CYS A O 1
ATOM 1953 N N . VAL A 1 260 ? 36.093 24.759 19.185 1.00 13.86 258 VAL A N 1
ATOM 1954 C CA . VAL A 1 260 ? 34.994 25.705 19.259 1.00 13.87 258 VAL A CA 1
ATOM 1955 C C . VAL A 1 260 ? 33.695 24.929 19.121 1.00 13.80 258 VAL A C 1
ATOM 1956 O O . VAL A 1 260 ? 33.561 24.074 18.237 1.00 14.55 258 VAL A O 1
ATOM 1960 N N . SER A 1 261 ? 32.761 25.197 20.024 1.00 13.91 259 SER A N 1
ATOM 1961 C CA . SER A 1 261 ? 31.414 24.655 19.969 1.00 12.91 259 SER A CA 1
ATOM 1962 C C . SER A 1 261 ? 30.596 25.580 19.075 1.00 13.29 259 SER A C 1
ATOM 1963 O O . SER A 1 261 ? 30.251 26.703 19.465 1.00 13.66 259 SER A O 1
ATOM 1966 N N . LEU A 1 262 ? 30.286 25.110 17.869 1.00 13.53 260 LEU A N 1
ATOM 1967 C CA . LEU A 1 262 ? 29.781 26.005 16.830 1.00 13.75 260 LEU A CA 1
ATOM 1968 C C . LEU A 1 262 ? 28.462 26.663 17.217 1.00 15.53 260 LEU A C 1
ATOM 1969 O O . LEU A 1 262 ? 28.257 27.846 16.931 1.00 14.80 260 LEU A O 1
ATOM 1974 N N . LEU A 1 263 ? 27.545 25.915 17.833 1.00 15.07 261 LEU A N 1
ATOM 1975 C CA . LEU A 1 263 ? 26.230 26.464 18.164 1.00 16.53 261 LEU A CA 1
ATOM 1976 C C . LEU A 1 263 ? 26.255 27.326 19.415 1.00 16.10 261 LEU A C 1
ATOM 1977 O O . LEU A 1 263 ? 25.215 27.877 19.795 1.00 16.97 261 LEU A O 1
ATOM 1982 N N . ASP A 1 264 ? 27.412 27.460 20.053 1.00 15.36 262 ASP A N 1
ATOM 1983 C CA . ASP A 1 264 ? 27.604 28.381 21.161 1.00 15.48 262 ASP A CA 1
ATOM 1984 C C . ASP A 1 264 ? 28.379 29.627 20.759 1.00 15.30 262 ASP A C 1
ATOM 1985 O O . ASP A 1 264 ? 28.491 30.554 21.565 1.00 16.53 262 ASP A O 1
ATOM 1990 N N . ALA A 1 265 ? 28.902 29.684 19.536 1.00 14.66 263 ALA A N 1
ATOM 1991 C CA . ALA A 1 265 ? 29.764 30.805 19.179 1.00 15.43 263 ALA A CA 1
ATOM 1992 C C . ALA A 1 265 ? 28.989 32.107 19.024 1.00 15.20 263 ALA A C 1
ATOM 1993 O O . ALA A 1 265 ? 29.557 33.186 19.218 1.00 18.19 263 ALA A O 1
ATOM 1995 N N . GLN A 1 266 ? 27.700 32.041 18.691 1.00 15.88 264 GLN A N 1
ATOM 1996 C CA . GLN A 1 266 ? 26.910 33.247 18.471 1.00 16.72 264 GLN A CA 1
ATOM 1997 C C . GLN A 1 266 ? 25.881 33.489 19.569 1.00 17.58 264 GLN A C 1
ATOM 1998 O O . GLN A 1 266 ? 24.967 34.301 19.382 1.00 20.24 264 GLN A O 1
ATOM 2004 N N . THR A 1 267 ? 26.013 32.824 20.717 1.00 18.86 265 THR A N 1
ATOM 2005 C CA . THR A 1 267 ? 25.011 32.948 21.771 1.00 19.31 265 THR A CA 1
ATOM 2006 C C . THR A 1 267 ? 25.484 33.669 23.032 1.00 33.36 265 THR A C 1
ATOM 2007 O O . THR A 1 267 ? 24.665 33.890 23.929 1.00 32.19 265 THR A O 1
ATOM 2011 N N . PHE A 1 268 ? 26.758 34.047 23.135 1.00 32.43 266 PHE A N 1
ATOM 2012 C CA . PHE A 1 268 ? 27.270 34.770 24.312 1.00 31.87 266 PHE A CA 1
ATOM 2013 C C . PHE A 1 268 ? 26.688 34.212 25.611 1.00 37.97 266 PHE A C 1
ATOM 2014 O O . PHE A 1 268 ? 26.222 34.942 26.489 1.00 41.42 266 PHE A O 1
ATOM 2022 N N . ASP A 1 269 ? 26.714 32.884 25.723 1.00 41.44 267 ASP A N 1
ATOM 2023 C CA . ASP A 1 269 ? 26.185 32.195 26.894 1.00 35.23 267 ASP A CA 1
ATOM 2024 C C . ASP A 1 269 ? 27.255 31.265 27.468 1.00 34.35 267 ASP A C 1
ATOM 2025 O O . ASP A 1 269 ? 28.125 31.716 28.219 1.00 42.48 267 ASP A O 1
ATOM 2030 N N . ARG A 1 270 ? 27.218 29.977 27.129 1.00 23.91 268 ARG A N 1
ATOM 2031 C CA . ARG A 1 270 ? 28.347 29.109 27.453 1.00 26.55 268 ARG A CA 1
ATOM 2032 C C . ARG A 1 270 ? 29.518 29.487 26.555 1.00 22.35 268 ARG A C 1
ATOM 2033 O O . ARG A 1 270 ? 29.335 29.643 25.350 1.00 20.89 268 ARG A O 1
ATOM 2041 N N . THR A 1 271 ? 30.729 29.630 27.108 1.00 29.91 269 THR A N 1
ATOM 2042 C CA . THR A 1 271 ? 31.844 29.960 26.222 1.00 25.40 269 THR A CA 1
ATOM 2043 C C . THR A 1 271 ? 32.045 28.842 25.207 1.00 17.34 269 THR A C 1
ATOM 2044 O O . THR A 1 271 ? 31.868 27.658 25.511 1.00 22.62 269 THR A O 1
ATOM 2048 N N . ALA A 1 272 ? 32.345 29.236 23.985 1.00 22.85 270 ALA A N 1
ATOM 2049 C CA . ALA A 1 272 ? 32.340 28.266 22.917 1.00 20.59 270 ALA A CA 1
ATOM 2050 C C . ALA A 1 272 ? 33.636 27.496 22.826 1.00 17.34 270 ALA A C 1
ATOM 2051 O O . ALA A 1 272 ? 33.669 26.488 22.123 1.00 19.56 270 ALA A O 1
ATOM 2053 N N . ALA A 1 273 ? 34.692 27.915 23.523 1.00 14.24 271 ALA A N 1
ATOM 2054 C CA . ALA A 1 273 ? 36.025 27.408 23.234 1.00 13.32 271 ALA A CA 1
ATOM 2055 C C . ALA A 1 273 ? 36.606 26.606 24.395 1.00 12.27 271 ALA A C 1
ATOM 2056 O O . ALA A 1 273 ? 36.185 26.729 25.551 1.00 13.38 271 ALA A O 1
ATOM 2058 N N . THR A 1 274 ? 37.591 25.775 24.058 1.00 12.86 272 THR A N 1
ATOM 2059 C CA . THR A 1 274 ? 38.365 24.999 25.014 1.00 10.88 272 THR A CA 1
ATOM 2060 C C . THR A 1 274 ? 39.799 24.930 24.518 1.00 11.41 272 THR A C 1
ATOM 2061 O O . THR A 1 274 ? 40.042 24.872 23.306 1.00 12.71 272 THR A O 1
ATOM 2065 N N . LEU A 1 275 ? 40.738 24.928 25.460 1.00 11.27 273 LEU A N 1
ATOM 2066 C CA . LEU A 1 275 ? 42.153 24.701 25.193 1.00 12.53 273 LEU A CA 1
ATOM 2067 C C . LEU A 1 275 ? 42.538 23.301 25.660 1.00 12.20 273 LEU A C 1
ATOM 2068 O O . LEU A 1 275 ? 42.123 22.870 26.741 1.00 11.51 273 LEU A O 1
ATOM 2073 N N . TYR A 1 276 ? 43.327 22.584 24.852 1.00 12.14 274 TYR A N 1
ATOM 2074 C CA . TYR A 1 276 ? 43.868 21.277 25.231 1.00 11.46 274 TYR A CA 1
ATOM 2075 C C . TYR A 1 276 ? 45.381 21.305 25.071 1.00 12.42 274 TYR A C 1
ATOM 2076 O O . TYR A 1 276 ? 45.883 21.469 23.953 1.00 14.41 274 TYR A O 1
ATOM 2085 N N . VAL A 1 277 ? 46.105 21.118 26.167 1.00 11.42 275 VAL A N 1
ATOM 2086 C CA . VAL A 1 277 ? 47.565 21.101 26.155 1.00 12.08 275 VAL A CA 1
ATOM 2087 C C . VAL A 1 277 ? 48.022 19.645 26.141 1.00 11.16 275 VAL A C 1
ATOM 2088 O O . VAL A 1 277 ? 47.732 18.910 27.098 1.00 10.56 275 VAL A O 1
ATOM 2092 N N . PRO A 1 278 ? 48.740 19.199 25.108 1.00 10.50 276 PRO A N 1
ATOM 2093 C CA . PRO A 1 278 ? 49.283 17.835 25.103 1.00 11.59 276 PRO A CA 1
ATOM 2094 C C . PRO A 1 278 ? 50.454 17.722 26.071 1.00 11.77 276 PRO A C 1
ATOM 2095 O O . PRO A 1 278 ? 51.258 18.643 26.224 1.00 12.52 276 PRO A O 1
ATOM 2099 N N . LEU A 1 279 ? 50.570 16.553 26.702 1.00 10.70 277 LEU A N 1
ATOM 2100 C CA . LEU A 1 279 ? 51.422 16.397 27.876 1.00 10.82 277 LEU A CA 1
ATOM 2101 C C . LEU A 1 279 ? 52.541 15.373 27.748 1.00 11.02 277 LEU A C 1
ATOM 2102 O O . LEU A 1 279 ? 53.337 15.254 28.687 1.00 13.28 277 LEU A O 1
ATOM 2107 N N . TRP A 1 280 ? 52.659 14.646 26.636 1.00 11.40 278 TRP A N 1
ATOM 2108 C CA . TRP A 1 280 ? 53.617 13.545 26.580 1.00 10.63 278 TRP A CA 1
ATOM 2109 C C . TRP A 1 280 ? 54.920 13.862 25.855 1.00 10.42 278 TRP A C 1
ATOM 2110 O O . TRP A 1 280 ? 55.817 13.014 25.859 1.00 13.49 278 TRP A O 1
ATOM 2121 N N . THR A 1 281 ? 55.059 15.040 25.230 1.00 12.04 279 THR A N 1
ATOM 2122 C CA . THR A 1 281 ? 56.271 15.355 24.484 1.00 13.06 279 THR A CA 1
ATOM 2123 C C . THR A 1 281 ? 57.081 16.514 25.040 1.00 12.71 279 THR A C 1
ATOM 2124 O O . THR A 1 281 ? 58.209 16.720 24.583 1.00 14.87 279 THR A O 1
ATOM 2128 N N . TYR A 1 282 ? 56.562 17.265 26.009 1.00 13.19 280 TYR A N 1
ATOM 2129 C CA . TYR A 1 282 ? 57.253 18.440 26.525 1.00 12.96 280 TYR A CA 1
ATOM 2130 C C . TYR A 1 282 ? 57.697 18.250 27.971 1.00 12.62 280 TYR A C 1
ATOM 2131 O O . TYR A 1 282 ? 57.738 19.208 28.746 1.00 13.22 280 TYR A O 1
ATOM 2140 N N . ALA A 1 283 ? 58.017 17.011 28.344 1.00 13.51 281 ALA A N 1
ATOM 2141 C CA . ALA A 1 283 ? 58.423 16.645 29.692 1.00 13.50 281 ALA A CA 1
ATOM 2142 C C . ALA A 1 283 ? 59.266 15.391 29.575 1.00 15.27 281 ALA A C 1
ATOM 2143 O O . ALA A 1 283 ? 59.142 14.630 28.615 1.00 16.98 281 ALA A O 1
ATOM 2145 N N . GLU A 1 284 ? 60.116 15.173 30.567 1.00 16.97 282 GLU A N 1
ATOM 2146 C CA . GLU A 1 284 ? 60.889 13.939 30.561 1.00 18.00 282 GLU A CA 1
ATOM 2147 C C . GLU A 1 284 ? 60.064 12.752 31.034 1.00 17.65 282 GLU A C 1
ATOM 2148 O O . GLU A 1 284 ? 60.294 11.621 30.582 1.00 18.10 282 GLU A O 1
ATOM 2154 N N . HIS A 1 285 ? 59.097 12.976 31.917 1.00 15.70 283 HIS A N 1
ATOM 2155 C CA . HIS A 1 285 ? 58.314 11.864 32.429 1.00 13.11 283 HIS A CA 1
ATOM 2156 C C . HIS A 1 285 ? 57.048 12.385 33.083 1.00 12.09 283 HIS A C 1
ATOM 2157 O O . HIS A 1 285 ? 56.872 13.588 33.294 1.00 12.74 283 HIS A O 1
ATOM 2164 N N . ASP A 1 286 ? 56.173 11.440 33.409 1.00 12.09 284 ASP A N 1
ATOM 2165 C CA . ASP A 1 286 ? 54.884 11.745 34.014 1.00 11.02 284 ASP A CA 1
ATOM 2166 C C . ASP A 1 286 ? 55.001 12.266 35.436 1.00 12.53 284 ASP A C 1
ATOM 2167 O O . ASP A 1 286 ? 54.046 12.887 35.920 1.00 12.40 284 ASP A O 1
ATOM 2172 N N . GLY A 1 287 ? 56.122 12.021 36.120 1.00 12.06 285 GLY A N 1
ATOM 2173 C CA . GLY A 1 287 ? 56.313 12.636 37.424 1.00 12.87 285 GLY A CA 1
ATOM 2174 C C . GLY A 1 287 ? 56.419 14.141 37.305 1.00 11.56 285 GLY A C 1
ATOM 2175 O O . GLY A 1 287 ? 55.839 14.888 38.099 1.00 12.71 285 GLY A O 1
ATOM 2176 N N . GLU A 1 288 ? 57.151 14.604 36.296 1.00 12.45 286 GLU A N 1
ATOM 2177 C CA . GLU A 1 288 ? 57.251 16.028 36.022 1.00 12.66 286 GLU A CA 1
ATOM 2178 C C . GLU A 1 288 ? 55.903 16.602 35.597 1.00 12.00 286 GLU A C 1
ATOM 2179 O O . GLU A 1 288 ? 55.523 17.698 36.030 1.00 12.08 286 GLU A O 1
ATOM 2185 N N . VAL A 1 289 ? 55.158 15.874 34.760 1.00 11.68 287 VAL A N 1
ATOM 2186 C CA . VAL A 1 289 ? 53.819 16.342 34.390 1.00 11.24 287 VAL A CA 1
ATOM 2187 C C . VAL A 1 289 ? 52.944 16.501 35.631 1.00 11.55 287 VAL A C 1
ATOM 2188 O O . VAL A 1 289 ? 52.209 17.492 35.772 1.00 11.52 287 VAL A O 1
ATOM 2192 N N . ARG A 1 290 ? 53.010 15.534 36.553 1.00 11.18 288 ARG A N 1
ATOM 2193 C CA . ARG A 1 290 ? 52.223 15.629 37.784 1.00 11.47 288 ARG A CA 1
ATOM 2194 C C . ARG A 1 290 ? 52.566 16.886 38.572 1.00 11.83 288 ARG A C 1
ATOM 2195 O O . ARG A 1 290 ? 51.677 17.539 39.128 1.00 12.49 288 ARG A O 1
ATOM 2203 N N . GLN A 1 291 ? 53.852 17.244 38.639 1.00 11.68 289 GLN A N 1
ATOM 2204 C CA . GLN A 1 291 ? 54.227 18.487 39.303 1.00 11.70 289 GLN A CA 1
ATOM 2205 C C . GLN A 1 291 ? 53.517 19.674 38.672 1.00 11.67 289 GLN A C 1
ATOM 2206 O O . GLN A 1 291 ? 53.099 20.607 39.371 1.00 12.70 289 GLN A O 1
ATOM 2212 N N . ARG A 1 292 ? 53.413 19.679 37.342 1.00 11.51 290 ARG A N 1
ATOM 2213 C CA . ARG A 1 292 ? 52.740 20.777 36.650 1.00 11.47 290 ARG A CA 1
ATOM 2214 C C . ARG A 1 292 ? 51.249 20.804 36.970 1.00 11.46 290 ARG A C 1
ATOM 2215 O O . ARG A 1 292 ? 50.685 21.878 37.213 1.00 12.17 290 ARG A O 1
ATOM 2223 N N . VAL A 1 293 ? 50.595 19.638 36.980 1.00 11.96 291 VAL A N 1
ATOM 2224 C CA . VAL A 1 293 ? 49.180 19.592 37.354 1.00 12.35 291 VAL A CA 1
ATOM 2225 C C . VAL A 1 293 ? 48.989 20.133 38.763 1.00 11.95 291 VAL A C 1
ATOM 2226 O O . VAL A 1 293 ? 48.097 20.953 39.028 1.00 13.43 291 VAL A O 1
ATOM 2230 N N . HIS A 1 294 ? 49.840 19.698 39.692 1.00 12.16 292 HIS A N 1
ATOM 2231 C CA . HIS A 1 294 ? 49.734 20.209 41.051 1.00 12.28 292 HIS A CA 1
ATOM 2232 C C . HIS A 1 294 ? 49.915 21.716 41.088 1.00 13.98 292 HIS A C 1
ATOM 2233 O O . HIS A 1 294 ? 49.221 22.409 41.839 1.00 15.33 292 HIS A O 1
ATOM 2240 N N . ARG A 1 295 ? 50.863 22.243 40.311 1.00 13.15 293 ARG A N 1
ATOM 2241 C CA . ARG A 1 295 ? 51.098 23.684 40.329 1.00 13.71 293 ARG A CA 1
ATOM 2242 C C . ARG A 1 295 ? 49.855 24.441 39.873 1.00 13.73 293 ARG A C 1
ATOM 2243 O O . ARG A 1 295 ? 49.473 25.446 40.481 1.00 14.40 293 ARG A O 1
ATOM 2251 N N . THR A 1 296 ? 49.200 23.974 38.810 1.00 13.52 294 THR A N 1
ATOM 2252 C CA A THR A 1 296 ? 48.024 24.699 38.349 0.72 14.68 294 THR A CA 1
ATOM 2253 C CA B THR A 1 296 ? 48.008 24.668 38.325 0.28 15.70 294 THR A CA 1
ATOM 2254 C C . THR A 1 296 ? 46.826 24.510 39.275 1.00 16.21 294 THR A C 1
ATOM 2255 O O . THR A 1 296 ? 45.943 25.377 39.307 1.00 18.56 294 THR A O 1
ATOM 2262 N N . LEU A 1 297 ? 46.784 23.424 40.045 1.00 15.81 295 LEU A N 1
ATOM 2263 C CA . LEU A 1 297 ? 45.684 23.148 40.962 1.00 19.76 295 LEU A CA 1
ATOM 2264 C C . LEU A 1 297 ? 45.970 23.590 42.389 1.00 15.71 295 LEU A C 1
ATOM 2265 O O . LEU A 1 297 ? 45.123 23.378 43.260 1.00 17.72 295 LEU A O 1
ATOM 2270 N N . ALA A 1 298 ? 47.132 24.198 42.651 1.00 16.00 296 ALA A N 1
ATOM 2271 C CA . ALA A 1 298 ? 47.581 24.378 44.027 1.00 16.10 296 ALA A CA 1
ATOM 2272 C C . ALA A 1 298 ? 46.586 25.178 44.851 1.00 17.06 296 ALA A C 1
ATOM 2273 O O . ALA A 1 298 ? 46.470 24.955 46.061 1.00 20.92 296 ALA A O 1
ATOM 2275 N N . ALA A 1 299 ? 45.873 26.117 44.226 1.00 17.82 297 ALA A N 1
ATOM 2276 C CA . ALA A 1 299 ? 44.884 26.908 44.945 1.00 19.81 297 ALA A CA 1
ATOM 2277 C C . ALA A 1 299 ? 43.642 26.113 45.335 1.00 18.65 297 ALA A C 1
ATOM 2278 O O . ALA A 1 299 ? 42.852 26.600 46.155 1.00 21.81 297 ALA A O 1
ATOM 2280 N N . TRP A 1 300 ? 43.453 24.912 44.801 1.00 17.61 298 TRP A N 1
ATOM 2281 C CA . TRP A 1 300 ? 42.225 24.139 45.009 1.00 18.46 298 TRP A CA 1
ATOM 2282 C C . TRP A 1 300 ? 42.549 22.702 45.409 1.00 13.80 298 TRP A C 1
ATOM 2283 O O . TRP A 1 300 ? 42.504 21.784 44.581 1.00 16.08 298 TRP A O 1
ATOM 2294 N N . PRO A 1 301 ? 42.800 22.465 46.701 1.00 20.43 299 PRO A N 1
ATOM 2295 C CA . PRO A 1 301 ? 43.177 21.107 47.148 1.00 19.27 299 PRO A CA 1
ATOM 2296 C C . PRO A 1 301 ? 42.172 20.010 46.800 1.00 19.16 299 PRO A C 1
ATOM 2297 O O . PRO A 1 301 ? 42.592 18.867 46.569 1.00 20.82 299 PRO A O 1
ATOM 2301 N N . GLU A 1 302 ? 40.871 20.308 46.746 1.00 19.63 300 GLU A N 1
ATOM 2302 C CA . GLU A 1 302 ? 39.893 19.291 46.362 1.00 20.54 300 GLU A CA 1
ATOM 2303 C C . GLU A 1 302 ? 40.192 18.734 44.976 1.00 22.40 300 GLU A C 1
ATOM 2304 O O . GLU A 1 302 ? 40.073 17.524 44.738 1.00 20.80 300 GLU A O 1
ATOM 2310 N N . ALA A 1 303 ? 40.566 19.605 44.041 1.00 18.78 301 ALA A N 1
ATOM 2311 C CA . ALA A 1 303 ? 40.854 19.155 42.687 1.00 16.19 301 ALA A CA 1
ATOM 2312 C C . ALA A 1 303 ? 42.149 18.361 42.655 1.00 16.66 301 ALA A C 1
ATOM 2313 O O . ALA A 1 303 ? 42.268 17.384 41.907 1.00 17.68 301 ALA A O 1
ATOM 2315 N N . LEU A 1 304 ? 43.132 18.776 43.452 1.00 17.53 302 LEU A N 1
ATOM 2316 C CA . LEU A 1 304 ? 44.400 18.058 43.507 1.00 17.77 302 LEU A CA 1
ATOM 2317 C C . LEU A 1 304 ? 44.211 16.643 44.054 1.00 19.69 302 LEU A C 1
ATOM 2318 O O . LEU A 1 304 ? 44.780 15.680 43.522 1.00 16.83 302 LEU A O 1
ATOM 2323 N N . TYR A 1 305 ? 43.403 16.489 45.103 1.00 18.26 303 TYR A N 1
ATOM 2324 C CA . TYR A 1 305 ? 43.195 15.163 45.679 1.00 17.84 303 TYR A CA 1
ATOM 2325 C C . TYR A 1 305 ? 42.413 14.252 44.731 1.00 17.30 303 TYR A C 1
ATOM 2326 O O . TYR A 1 305 ? 42.711 13.053 44.626 1.00 16.16 303 TYR A O 1
ATOM 2335 N N . ARG A 1 306 ? 41.400 14.794 44.049 1.00 15.48 304 ARG A N 1
ATOM 2336 C CA . ARG A 1 306 ? 40.680 14.021 43.038 1.00 14.83 304 ARG A CA 1
ATOM 2337 C C . ARG A 1 306 ? 41.641 13.532 41.959 1.00 14.74 304 ARG A C 1
ATOM 2338 O O . ARG A 1 306 ? 41.622 12.357 41.563 1.00 15.19 304 ARG A O 1
ATOM 2346 N N . TYR A 1 307 ? 42.503 14.431 41.483 1.00 13.90 305 TYR A N 1
ATOM 2347 C CA . TYR A 1 307 ? 43.474 14.085 40.453 1.00 12.70 305 TYR A CA 1
ATOM 2348 C C . TYR A 1 307 ? 44.430 12.990 40.925 1.00 12.79 305 TYR A C 1
ATOM 2349 O O . TYR A 1 307 ? 44.617 11.973 40.243 1.00 13.24 305 TYR A O 1
ATOM 2358 N N . ASP A 1 308 ? 45.053 13.171 42.089 1.00 13.26 306 ASP A N 1
ATOM 2359 C CA . ASP A 1 308 ? 45.995 12.163 42.566 1.00 13.20 306 ASP A CA 1
ATOM 2360 C C . ASP A 1 308 ? 45.313 10.814 42.734 1.00 14.29 306 ASP A C 1
ATOM 2361 O O . ASP A 1 308 ? 45.905 9.768 42.436 1.00 14.27 306 ASP A O 1
ATOM 2366 N N . SER A 1 309 ? 44.070 10.816 43.221 1.00 13.90 307 SER A N 1
ATOM 2367 C CA . SER A 1 309 ? 43.371 9.558 43.463 1.00 15.73 307 SER A CA 1
ATOM 2368 C C . SER A 1 309 ? 43.091 8.820 42.159 1.00 14.46 307 SER A C 1
ATOM 2369 O O . SER A 1 309 ? 43.296 7.603 42.069 1.00 16.53 307 SER A O 1
ATOM 2372 N N . VAL A 1 310 ? 42.626 9.530 41.137 1.00 12.95 308 VAL A N 1
ATOM 2373 C CA A VAL A 1 310 ? 42.360 8.905 39.840 0.53 12.31 308 VAL A CA 1
ATOM 2374 C CA B VAL A 1 310 ? 42.361 8.847 39.876 0.47 12.88 308 VAL A CA 1
ATOM 2375 C C . VAL A 1 310 ? 43.659 8.443 39.189 1.00 13.08 308 VAL A C 1
ATOM 2376 O O . VAL A 1 310 ? 43.746 7.345 38.622 1.00 13.43 308 VAL A O 1
ATOM 2383 N N . LEU A 1 311 ? 44.693 9.282 39.249 1.00 12.41 309 LEU A N 1
ATOM 2384 C CA . LEU A 1 311 ? 45.968 8.901 38.648 1.00 12.56 309 LEU A CA 1
ATOM 2385 C C . LEU A 1 311 ? 46.498 7.611 39.262 1.00 13.82 309 LEU A C 1
ATOM 2386 O O . LEU A 1 311 ? 46.978 6.726 38.542 1.00 13.95 309 LEU A O 1
ATOM 2391 N N . ALA A 1 312 ? 46.410 7.482 40.589 1.00 13.98 310 ALA A N 1
ATOM 2392 C CA . ALA A 1 312 ? 46.942 6.299 41.262 1.00 15.45 310 ALA A CA 1
ATOM 2393 C C . ALA A 1 312 ? 46.290 5.011 40.772 1.00 15.11 310 ALA A C 1
ATOM 2394 O O . ALA A 1 312 ? 46.938 3.957 40.753 1.00 18.80 310 ALA A O 1
ATOM 2396 N N . GLY A 1 313 ? 45.014 5.059 40.390 1.00 14.04 311 GLY A N 1
ATOM 2397 C CA . GLY A 1 313 ? 44.331 3.873 39.910 1.00 13.98 311 GLY A CA 1
ATOM 2398 C C . GLY A 1 313 ? 44.507 3.577 38.438 1.00 13.30 311 GLY A C 1
ATOM 2399 O O . GLY A 1 313 ? 44.076 2.518 37.971 1.00 17.21 311 GLY A O 1
ATOM 2400 N N . ILE A 1 314 ? 45.131 4.485 37.691 1.00 12.06 312 ILE A N 1
ATOM 2401 C CA . ILE A 1 314 ? 45.315 4.333 36.258 1.00 12.10 312 ILE A CA 1
ATOM 2402 C C . ILE A 1 314 ? 46.775 4.086 35.895 1.00 13.91 312 ILE A C 1
ATOM 2403 O O . ILE A 1 314 ? 47.069 3.245 35.038 1.00 13.26 312 ILE A O 1
ATOM 2408 N N . ALA A 1 315 ? 47.705 4.798 36.533 1.00 13.99 313 ALA A N 1
ATOM 2409 C CA . ALA A 1 315 ? 49.119 4.513 36.328 1.00 13.02 313 ALA A CA 1
ATOM 2410 C C . ALA A 1 315 ? 49.435 3.106 36.813 1.00 13.89 313 ALA A C 1
ATOM 2411 O O . ALA A 1 315 ? 48.916 2.656 37.833 1.00 15.98 313 ALA A O 1
ATOM 2413 N N . HIS A 1 316 ? 50.294 2.404 36.078 1.00 13.50 314 HIS A N 1
ATOM 2414 C CA . HIS A 1 316 ? 50.703 1.062 36.478 1.00 14.24 314 HIS A CA 1
ATOM 2415 C C . HIS A 1 316 ? 52.209 0.869 36.357 1.00 14.48 314 HIS A C 1
ATOM 2416 O O . HIS A 1 316 ? 52.690 -0.254 36.169 1.00 15.95 314 HIS A O 1
ATOM 2423 N N . ARG A 1 317 ? 52.961 1.958 36.467 1.00 14.89 315 ARG A N 1
ATOM 2424 C CA . ARG A 1 317 ? 54.414 1.919 36.582 1.00 13.53 315 ARG A CA 1
ATOM 2425 C C . ARG A 1 317 ? 54.841 3.231 37.228 1.00 15.90 315 ARG A C 1
ATOM 2426 O O . ARG A 1 317 ? 54.027 4.138 37.430 1.00 15.20 315 ARG A O 1
ATOM 2434 N N . GLY A 1 318 ? 56.115 3.305 37.602 1.00 15.48 316 GLY A N 1
ATOM 2435 C CA . GLY A 1 318 ? 56.609 4.514 38.236 1.00 15.62 316 GLY A CA 1
ATOM 2436 C C . GLY A 1 318 ? 56.470 5.703 37.301 1.00 13.61 316 GLY A C 1
ATOM 2437 O O . GLY A 1 318 ? 56.766 5.615 36.106 1.00 14.66 316 GLY A O 1
ATOM 2438 N N . LEU A 1 319 ? 56.012 6.828 37.853 1.00 14.73 317 LEU A N 1
ATOM 2439 C CA . LEU A 1 319 ? 55.755 7.991 37.011 1.00 13.90 317 LEU A CA 1
ATOM 2440 C C . LEU A 1 319 ? 57.019 8.493 36.324 1.00 16.54 317 LEU A C 1
ATOM 2441 O O . LEU A 1 319 ? 56.940 9.078 35.238 1.00 14.65 317 LEU A O 1
ATOM 2446 N N . ASP A 1 320 ? 58.185 8.285 36.933 1.00 15.04 318 ASP A N 1
ATOM 2447 C CA . ASP A 1 320 ? 59.432 8.801 36.373 1.00 17.82 318 ASP A CA 1
ATOM 2448 C C . ASP A 1 320 ? 60.022 7.922 35.273 1.00 17.29 318 ASP A C 1
ATOM 2449 O O . ASP A 1 320 ? 61.094 8.253 34.758 1.00 18.60 318 ASP A O 1
ATOM 2454 N N . ALA A 1 321 ? 59.356 6.834 34.876 1.00 14.56 319 ALA A N 1
ATOM 2455 C CA . ALA A 1 321 ? 59.932 5.945 33.869 1.00 16.45 319 ALA A CA 1
ATOM 2456 C C . ALA A 1 321 ? 59.873 6.536 32.468 1.00 16.79 319 ALA A C 1
ATOM 2457 O O . ALA A 1 321 ? 60.601 6.074 31.581 1.00 18.38 319 ALA A O 1
ATOM 2459 N N . GLY A 1 322 ? 59.015 7.522 32.248 1.00 13.32 320 GLY A N 1
ATOM 2460 C CA . GLY A 1 322 ? 58.826 8.115 30.942 1.00 13.75 320 GLY A CA 1
ATOM 2461 C C . GLY A 1 322 ? 57.480 8.814 30.911 1.00 12.57 320 GLY A C 1
ATOM 2462 O O . GLY A 1 322 ? 56.810 8.947 31.933 1.00 12.45 320 GLY A O 1
ATOM 2463 N N . THR A 1 323 ? 57.102 9.256 29.719 1.00 12.46 321 THR A N 1
ATOM 2464 C CA . THR A 1 323 ? 55.804 9.889 29.529 1.00 11.73 321 THR A CA 1
ATOM 2465 C C . THR A 1 323 ? 54.798 8.888 28.965 1.00 11.41 321 THR A C 1
ATOM 2466 O O . THR A 1 323 ? 55.106 7.720 28.709 1.00 12.83 321 THR A O 1
ATOM 2470 N N . GLY A 1 324 ? 53.569 9.357 28.768 1.00 12.11 322 GLY A N 1
ATOM 2471 C CA . GLY A 1 324 ? 52.531 8.573 28.135 1.00 13.07 322 GLY A CA 1
ATOM 2472 C C . GLY A 1 324 ? 51.336 8.287 29.008 1.00 11.59 322 GLY A C 1
ATOM 2473 O O . GLY A 1 324 ? 50.273 7.929 28.480 1.00 13.51 322 GLY A O 1
ATOM 2474 N N . ILE A 1 325 ? 51.445 8.440 30.328 1.00 10.81 323 ILE A N 1
ATOM 2475 C CA . ILE A 1 325 ? 50.244 8.266 31.133 1.00 12.09 323 ILE A CA 1
ATOM 2476 C C . ILE A 1 325 ? 49.315 9.458 30.955 1.00 10.40 323 ILE A C 1
ATOM 2477 O O . ILE A 1 325 ? 48.103 9.297 30.761 1.00 11.59 323 ILE A O 1
ATOM 2482 N N . HIS A 1 326 ? 49.866 10.672 30.994 1.00 9.77 324 HIS A N 1
ATOM 2483 C CA . HIS A 1 326 ? 49.095 11.887 30.742 1.00 10.61 324 HIS A CA 1
ATOM 2484 C C . HIS A 1 326 ? 49.061 12.158 29.241 1.00 11.36 324 HIS A C 1
ATOM 2485 O O . HIS A 1 326 ? 50.111 12.316 28.606 1.00 12.41 324 HIS A O 1
ATOM 2492 N N . ASN A 1 327 ? 47.856 12.269 28.684 1.00 10.16 325 ASN A N 1
ATOM 2493 C CA . ASN A 1 327 ? 47.715 12.664 27.288 1.00 10.93 325 ASN A CA 1
ATOM 2494 C C . ASN A 1 327 ? 47.520 14.172 27.152 1.00 10.14 325 ASN A C 1
ATOM 2495 O O . ASN A 1 327 ? 48.246 14.833 26.403 1.00 10.05 325 ASN A O 1
ATOM 2500 N N . TYR A 1 328 ? 46.530 14.719 27.853 1.00 9.60 326 TYR A N 1
ATOM 2501 C CA . TYR A 1 328 ? 46.156 16.122 27.709 1.00 10.04 326 TYR A CA 1
ATOM 2502 C C . TYR A 1 328 ? 45.632 16.632 29.036 1.00 9.25 326 TYR A C 1
ATOM 2503 O O . TYR A 1 328 ? 45.160 15.869 29.878 1.00 10.09 326 TYR A O 1
ATOM 2512 N N . ILE A 1 329 ? 45.662 17.954 29.189 1.00 9.49 327 ILE A N 1
ATOM 2513 C CA . ILE A 1 329 ? 44.808 18.632 30.150 1.00 10.02 327 ILE A CA 1
ATOM 2514 C C . ILE A 1 329 ? 44.117 19.773 29.422 1.00 9.63 327 ILE A C 1
ATOM 2515 O O . ILE A 1 329 ? 44.739 20.464 28.607 1.00 11.47 327 ILE A O 1
ATOM 2520 N N . SER A 1 330 ? 42.823 19.944 29.686 1.00 10.16 328 SER A N 1
ATOM 2521 C CA . SER A 1 330 ? 42.070 21.026 29.068 1.00 10.44 328 SER A CA 1
ATOM 2522 C C . SER A 1 330 ? 41.860 22.175 30.047 1.00 10.57 328 SER A C 1
ATOM 2523 O O . SER A 1 330 ? 41.999 22.025 31.265 1.00 11.67 328 SER A O 1
ATOM 2526 N N . TRP A 1 331 ? 41.492 23.330 29.493 1.00 11.19 329 TRP A N 1
ATOM 2527 C CA . TRP A 1 331 ? 41.252 24.532 30.281 1.00 10.70 329 TRP A CA 1
ATOM 2528 C C . TRP A 1 331 ? 40.110 25.321 29.665 1.00 11.58 329 TRP A C 1
ATOM 2529 O O . TRP A 1 331 ? 40.081 25.549 28.447 1.00 11.75 329 TRP A O 1
ATOM 2540 N N . GLN A 1 332 ? 39.190 25.753 30.520 1.00 11.70 330 GLN A N 1
ATOM 2541 C CA . GLN A 1 332 ? 38.153 26.727 30.226 1.00 11.69 330 GLN A CA 1
ATOM 2542 C C . GLN A 1 332 ? 38.001 27.579 31.472 1.00 13.02 330 GLN A C 1
ATOM 2543 O O . GLN A 1 332 ? 38.229 27.096 32.588 1.00 13.63 330 GLN A O 1
ATOM 2549 N N . PRO A 1 333 ? 37.581 28.827 31.329 1.00 12.16 331 PRO A N 1
ATOM 2550 C CA . PRO A 1 333 ? 37.218 29.589 32.525 1.00 13.77 331 PRO A CA 1
ATOM 2551 C C . PRO A 1 333 ? 36.079 28.875 33.235 1.00 13.90 331 PRO A C 1
ATOM 2552 O O . PRO A 1 333 ? 35.252 28.201 32.612 1.00 13.69 331 PRO A O 1
ATOM 2556 N N . GLY A 1 334 ? 36.055 29.009 34.562 1.00 13.50 332 GLY A N 1
ATOM 2557 C CA . GLY A 1 334 ? 35.035 28.376 35.374 1.00 16.11 332 GLY A CA 1
ATOM 2558 C C . GLY A 1 334 ? 34.601 29.255 36.531 1.00 14.79 33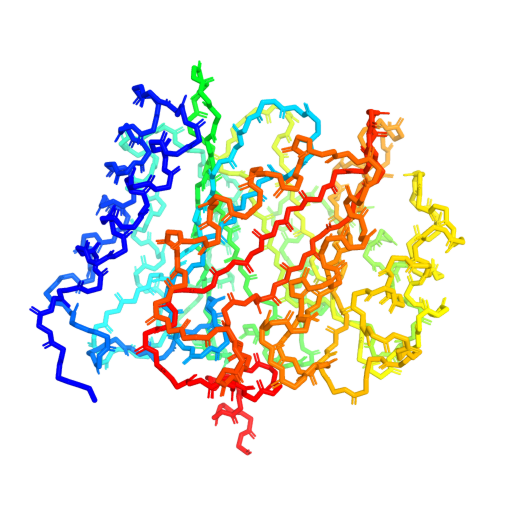2 GLY A C 1
ATOM 2559 O O . GLY A 1 334 ? 35.071 30.381 36.694 1.00 14.56 332 GLY A O 1
ATOM 2560 N N . ARG A 1 335 ? 33.685 28.710 37.334 1.00 15.98 333 ARG A N 1
ATOM 2561 C CA A ARG A 1 335 ? 33.073 29.479 38.420 0.49 16.92 333 ARG A CA 1
ATOM 2562 C CA B ARG A 1 335 ? 33.073 29.479 38.420 0.51 16.91 333 ARG A CA 1
ATOM 2563 C C . ARG A 1 335 ? 33.991 29.596 39.635 1.00 15.27 333 ARG A C 1
ATOM 2564 O O . ARG A 1 335 ? 34.525 30.672 39.928 1.00 16.97 333 ARG A O 1
ATOM 2567 N N . THR A 1 336 ? 34.171 28.501 40.374 1.00 17.00 334 THR A N 1
ATOM 2568 C CA . THR A 1 336 ? 35.018 28.562 41.561 1.00 17.96 334 THR A CA 1
ATOM 2569 C C . THR A 1 336 ? 36.485 28.309 41.247 1.00 15.65 334 THR A C 1
ATOM 2570 O O . THR A 1 336 ? 37.339 28.502 42.115 1.00 16.38 334 THR A O 1
ATOM 2574 N N . ARG A 1 337 ? 36.780 27.901 40.024 1.00 14.09 335 ARG A N 1
ATOM 2575 C CA . ARG A 1 337 ? 38.121 27.660 39.512 1.00 14.13 335 ARG A CA 1
ATOM 2576 C C . ARG A 1 337 ? 37.972 27.355 38.031 1.00 13.73 335 ARG A C 1
ATOM 2577 O O . ARG A 1 337 ? 36.856 27.066 37.578 1.00 13.52 335 ARG A O 1
ATOM 2585 N N . PRO A 1 338 ? 39.052 27.422 37.252 1.00 13.58 336 PRO A N 1
ATOM 2586 C CA . PRO A 1 338 ? 38.931 27.022 35.848 1.00 13.63 336 PRO A CA 1
ATOM 2587 C C . PRO A 1 338 ? 38.418 25.599 35.778 1.00 12.98 336 PRO A C 1
ATOM 2588 O O . PRO A 1 338 ? 38.680 24.777 36.662 1.00 15.75 336 PRO A O 1
ATOM 2592 N N . ARG A 1 339 ? 37.677 25.314 34.717 1.00 13.21 337 ARG A N 1
ATOM 2593 C CA . ARG A 1 339 ? 37.275 23.945 34.439 1.00 15.46 337 ARG A CA 1
ATOM 2594 C C . ARG A 1 339 ? 38.419 23.266 33.703 1.00 15.01 337 ARG A C 1
ATOM 2595 O O . ARG A 1 339 ? 38.788 23.678 32.598 1.00 13.65 337 ARG A O 1
ATOM 2603 N N . MET A 1 340 ? 38.994 22.245 34.316 1.00 15.65 338 MET A N 1
ATOM 2604 C CA . MET A 1 340 ? 40.071 21.478 33.715 1.00 15.20 338 MET A CA 1
ATOM 2605 C C . MET A 1 340 ? 39.708 20.006 33.741 1.00 13.23 338 MET A C 1
ATOM 2606 O O . MET A 1 340 ? 39.173 19.496 34.732 1.00 15.58 338 MET A O 1
ATOM 2611 N N . LYS A 1 341 ? 40.001 19.325 32.646 1.00 12.95 339 LYS A N 1
ATOM 2612 C CA . LYS A 1 341 ? 39.769 17.898 32.522 1.00 12.25 339 LYS A CA 1
ATOM 2613 C C . LYS A 1 341 ? 41.102 17.270 32.168 1.00 11.79 339 LYS A C 1
ATOM 2614 O O . LYS A 1 341 ? 41.818 17.783 31.307 1.00 11.78 339 LYS A O 1
ATOM 2620 N N . VAL A 1 342 ? 41.464 16.191 32.853 1.00 11.14 340 VAL A N 1
ATOM 2621 C CA A VAL A 1 342 ? 42.723 15.507 32.599 0.58 10.62 340 VAL A CA 1
ATOM 2622 C CA B VAL A 1 342 ? 42.725 15.497 32.610 0.42 10.79 340 VAL A CA 1
ATOM 2623 C C . VAL A 1 342 ? 42.441 14.201 31.865 1.00 10.46 340 VAL A C 1
ATOM 2624 O O . VAL A 1 342 ? 41.515 13.457 32.219 1.00 11.52 340 VAL A O 1
ATOM 2631 N N . TYR A 1 343 ? 43.252 13.930 30.844 1.00 9.89 341 TYR A N 1
ATOM 2632 C CA . TYR A 1 343 ? 43.076 12.804 29.930 1.00 9.53 341 TYR A CA 1
ATOM 2633 C C . TYR A 1 343 ? 44.261 11.870 30.114 1.00 10.22 341 TYR A C 1
ATOM 2634 O O . TYR A 1 343 ? 45.412 12.296 29.954 1.00 10.67 341 TYR A O 1
ATOM 2643 N N . LEU A 1 344 ? 43.978 10.600 30.427 1.00 10.50 342 LEU A N 1
ATOM 2644 C CA . LEU A 1 344 ? 44.990 9.627 30.823 1.00 9.97 342 LEU A CA 1
ATOM 2645 C C . LEU A 1 344 ? 44.873 8.354 29.994 1.00 10.55 342 LEU A C 1
ATOM 2646 O O . LEU A 1 344 ? 43.777 7.925 29.628 1.00 11.18 342 LEU A O 1
ATOM 2651 N N . SER A 1 345 ? 46.021 7.748 29.714 1.00 10.17 343 SER A N 1
ATOM 2652 C CA . SER A 1 345 ? 46.071 6.549 28.907 1.00 10.71 343 SER A CA 1
ATOM 2653 C C . SER A 1 345 ? 46.175 5.305 29.778 1.00 10.88 343 SER A C 1
ATOM 2654 O O . SER A 1 345 ? 46.827 5.327 30.825 1.00 11.59 343 SER A O 1
ATOM 2657 N N . PRO A 1 346 ? 45.584 4.189 29.338 1.00 11.04 344 PRO A N 1
ATOM 2658 C CA . PRO A 1 346 ? 45.810 2.906 30.024 1.00 12.60 344 PRO A CA 1
ATOM 2659 C C . PRO A 1 346 ? 47.196 2.358 29.794 1.00 10.91 344 PRO A C 1
ATOM 2660 O O . PRO A 1 346 ? 47.550 1.351 30.421 1.00 12.81 344 PRO A O 1
ATOM 2664 N N . GLU A 1 347 ? 47.974 2.971 28.903 1.00 11.06 345 GLU A N 1
ATOM 2665 C CA . GLU A 1 347 ? 49.356 2.591 28.615 1.00 11.72 345 GLU A CA 1
ATOM 2666 C C . GLU A 1 347 ? 49.511 1.081 28.449 1.00 11.29 345 GLU A C 1
ATOM 2667 O O . GLU A 1 347 ? 50.211 0.400 29.200 1.00 12.78 345 GLU A O 1
ATOM 2673 N N . MET A 1 348 ? 48.853 0.566 27.423 1.00 11.46 346 MET A N 1
ATOM 2674 C CA . MET A 1 348 ? 48.977 -0.843 27.093 1.00 12.32 346 MET A CA 1
ATOM 2675 C C . MET A 1 348 ? 50.132 -1.119 26.152 1.00 12.01 346 MET A C 1
ATOM 2676 O O . MET A 1 348 ? 50.397 -2.288 25.844 1.00 15.11 346 MET A O 1
ATOM 2681 N N . HIS A 1 349 ? 50.815 -0.080 25.677 1.00 13.27 347 HIS A N 1
ATOM 2682 C CA . HIS A 1 349 ? 51.937 -0.268 24.776 1.00 12.83 347 HIS A CA 1
ATOM 2683 C C . HIS A 1 349 ? 53.187 0.393 25.349 1.00 15.21 347 HIS A C 1
ATOM 2684 O O . HIS A 1 349 ? 53.462 0.247 26.543 1.00 18.15 347 HIS A O 1
ATOM 2691 N N . ASP A 1 350 ? 53.962 1.101 24.541 1.00 12.77 348 ASP A N 1
ATOM 2692 C CA . ASP A 1 350 ? 55.291 1.519 24.978 1.00 15.63 348 ASP A CA 1
ATOM 2693 C C . ASP A 1 350 ? 55.258 2.846 25.732 1.00 14.16 348 ASP A C 1
ATOM 2694 O O . ASP A 1 350 ? 54.515 3.764 25.382 1.00 13.89 348 ASP A O 1
ATOM 2699 N N . VAL A 1 351 ? 56.090 2.938 26.769 1.00 13.27 349 VAL A N 1
ATOM 2700 C CA . VAL A 1 351 ? 56.301 4.202 27.462 1.00 13.04 349 VAL A CA 1
ATOM 2701 C C . VAL A 1 351 ? 56.930 5.224 26.514 1.00 14.15 349 VAL A C 1
ATOM 2702 O O . VAL A 1 351 ? 57.690 4.878 25.602 1.00 16.81 349 VAL A O 1
ATOM 2706 N N . THR A 1 352 ? 56.613 6.493 26.744 1.00 12.80 350 THR A N 1
ATOM 2707 C CA . THR A 1 352 ? 57.113 7.652 26.001 1.00 13.99 350 THR A CA 1
ATOM 2708 C C . THR A 1 352 ? 56.749 7.578 24.521 1.00 12.97 350 THR A C 1
ATOM 2709 O O . THR A 1 352 ? 57.592 7.278 23.663 1.00 14.38 350 THR A O 1
ATOM 2713 N N . PRO A 1 353 ? 55.493 7.836 24.189 1.00 11.52 351 PRO A N 1
ATOM 2714 C CA . PRO A 1 353 ? 55.075 7.839 22.789 1.00 11.51 351 PRO A CA 1
ATOM 2715 C C . PRO A 1 353 ? 55.740 8.976 22.036 1.00 13.83 351 PRO A C 1
ATOM 2716 O O . PRO A 1 353 ? 56.146 9.985 22.634 1.00 13.16 351 PRO A O 1
ATOM 2720 N N . PRO A 1 354 ? 55.839 8.866 20.717 1.00 13.52 352 PRO A N 1
ATOM 2721 C CA . PRO A 1 354 ? 56.400 9.953 19.909 1.00 13.84 352 PRO A CA 1
ATOM 2722 C C . PRO A 1 354 ? 55.385 11.068 19.740 1.00 12.05 352 PRO A C 1
ATOM 2723 O O . PRO A 1 354 ? 54.188 10.880 20.010 1.00 12.77 352 PRO A O 1
ATOM 2727 N N . PRO A 1 355 ? 55.809 12.224 19.236 1.00 12.51 353 PRO A N 1
ATOM 2728 C CA . PRO A 1 355 ? 54.836 13.232 18.808 1.00 13.87 353 PRO A CA 1
ATOM 2729 C C . PRO A 1 355 ? 53.826 12.612 17.852 1.00 13.27 353 PRO A C 1
ATOM 2730 O O . PRO A 1 355 ? 54.145 11.693 17.083 1.00 13.91 353 PRO A O 1
ATOM 2734 N N . LEU A 1 356 ? 52.596 13.130 17.927 1.00 13.37 354 LEU A N 1
ATOM 2735 C CA . LEU A 1 356 ? 51.442 12.717 17.128 1.00 12.26 354 LEU A CA 1
ATOM 2736 C C . LEU A 1 356 ? 50.835 11.421 17.652 1.00 14.24 354 LEU A C 1
ATOM 2737 O O . LEU A 1 356 ? 49.632 11.355 17.945 1.00 17.88 354 LEU A O 1
ATOM 2742 N N . GLY A 1 357 ? 51.672 10.425 17.855 1.00 13.82 355 GLY A N 1
ATOM 2743 C CA . GLY A 1 357 ? 51.246 9.108 18.277 1.00 13.79 355 GLY A CA 1
ATOM 2744 C C . GLY A 1 357 ? 51.871 8.052 17.397 1.00 12.56 355 GLY A C 1
ATOM 2745 O O . GLY A 1 357 ? 52.262 8.334 16.260 1.00 13.30 355 GLY A O 1
ATOM 2746 N N . VAL A 1 358 ? 51.966 6.821 17.902 1.00 11.99 356 VAL A N 1
ATOM 2747 C CA A VAL A 1 358 ? 52.628 5.771 17.133 0.48 13.75 356 VAL A CA 1
ATOM 2748 C CA B VAL A 1 358 ? 52.615 5.754 17.146 0.52 14.06 356 VAL A CA 1
ATOM 2749 C C . VAL A 1 358 ? 51.898 5.522 15.822 1.00 10.96 356 VAL A C 1
ATOM 2750 O O . VAL A 1 358 ? 52.529 5.353 14.775 1.00 13.60 356 VAL A O 1
ATOM 2757 N N . SER A 1 359 ? 50.567 5.514 15.847 1.00 11.80 357 SER A N 1
ATOM 2758 C CA . SER A 1 359 ? 49.828 5.224 14.621 1.00 12.84 357 SER A CA 1
ATOM 2759 C C . SER A 1 359 ? 50.000 6.340 13.595 1.00 11.59 357 SER A C 1
ATOM 2760 O O . SER A 1 359 ? 50.278 6.081 12.417 1.00 12.58 357 SER A O 1
ATOM 2763 N N . GLN A 1 360 ? 49.833 7.591 14.023 1.00 13.39 358 GLN A N 1
ATOM 2764 C CA . GLN A 1 360 ? 50.028 8.699 13.093 1.00 13.72 358 GLN A CA 1
ATOM 2765 C C . GLN A 1 360 ? 51.437 8.703 12.512 1.00 14.14 358 GLN A C 1
ATOM 2766 O O . GLN A 1 360 ? 51.613 8.926 11.312 1.00 14.39 358 GLN A O 1
ATOM 2772 N N . GLN A 1 361 ? 52.456 8.457 13.346 1.00 13.92 359 GLN A N 1
ATOM 2773 C CA . GLN A 1 361 ? 53.824 8.426 12.833 1.00 15.52 359 GLN A CA 1
ATOM 2774 C C . GLN A 1 361 ? 53.985 7.339 11.788 1.00 15.60 359 GLN A C 1
ATOM 2775 O O . GLN A 1 361 ? 54.634 7.548 10.755 1.00 16.61 359 GLN A O 1
ATOM 2781 N N . HIS A 1 362 ? 53.409 6.165 12.034 1.00 14.15 360 HIS A N 1
ATOM 2782 C CA . HIS A 1 362 ? 53.499 5.097 11.052 1.00 16.36 360 HIS A CA 1
ATOM 2783 C C . HIS A 1 362 ? 52.822 5.490 9.745 1.00 15.15 360 HIS A C 1
ATOM 2784 O O . HIS A 1 362 ? 53.343 5.219 8.656 1.00 16.87 360 HIS A O 1
ATOM 2791 N N . HIS A 1 363 ? 51.660 6.133 9.833 1.00 14.09 361 HIS A N 1
ATOM 2792 C CA . HIS A 1 363 ? 50.966 6.575 8.631 1.00 14.44 361 HIS A CA 1
ATOM 2793 C C . HIS A 1 363 ? 51.824 7.551 7.840 1.00 14.93 361 HIS A C 1
ATOM 2794 O O . HIS A 1 363 ? 51.948 7.437 6.615 1.00 16.53 361 HIS A O 1
ATOM 2801 N N . LEU A 1 364 ? 52.416 8.528 8.529 1.00 15.25 362 LEU A N 1
ATOM 2802 C CA . LEU A 1 364 ? 53.172 9.562 7.829 1.00 17.33 362 LEU A CA 1
ATOM 2803 C C . LEU A 1 364 ? 54.495 9.034 7.291 1.00 20.02 362 LEU A C 1
ATOM 2804 O O . LEU A 1 364 ? 55.008 9.558 6.297 1.00 21.51 362 LEU A O 1
ATOM 2809 N N . SER A 1 365 ? 55.050 8.000 7.919 1.00 19.18 363 SER A N 1
ATOM 2810 C CA . SER A 1 365 ? 56.284 7.362 7.478 1.00 29.52 363 SER A CA 1
ATOM 2811 C C . SER A 1 365 ? 57.485 8.266 7.720 1.00 41.98 363 SER A C 1
ATOM 2812 O O . SER A 1 365 ? 57.853 8.516 8.868 1.00 46.50 363 SER A O 1
#

B-factor: mean 18.85, std 8.79, range [8.35, 65.86]